Protein AF-A0A1F4AM86-F1 (afdb_monomer_lite)

Secondary structure (DSSP, 8-state):
---S-GGGSPPPHHHHT--HHHHHHHHH-SS-HHHHHHHHHHHHHHHHT--------GGGG--HHHHHHHHHHHHHHHHHHHHHHHTS--SSHHHHHHHHHSTTSHHHHHHHHHHH-SSHHHHHHHHHHHHHHHHT--HHHHGGGS--HHHHHHHHHHHHHHHHHHHHHSPP-HHHHHHHHHHHHHHT-

pLDDT: mean 83.73, std 16.72, range [35.56, 98.38]

Foldseek 3Di:
DDDPDPLPDAPPVLLLPDALVLLLQLLLDPDDSVVSSVVSVVVVVVVVPDPDDPVDDVVVVPPVVVVVVVVVVSLVSSLLSLLVVLLAADQDLSRNLCQDVNSSHLVVNLVNCVVDPPALLSSLQSLLVSLLSLLPRDLVSHPPNPYDSVSSLVSSLVSLVVSVVSNVPGDDDPVRVVVSVVSSVSSND

Radius of gyration: 17.95 Å; chains: 1; bounding box: 54×34×50 Å

Structure (mmCIF, N/CA/C/O backbone):
data_AF-A0A1F4AM86-F1
#
_entry.id   AF-A0A1F4AM86-F1
#
loop_
_atom_site.group_PDB
_atom_site.id
_atom_site.type_symbol
_atom_site.label_atom_id
_atom_site.label_alt_id
_atom_site.label_comp_id
_atom_site.label_asym_id
_atom_site.label_entity_id
_atom_site.label_seq_id
_atom_site.pdbx_PDB_ins_code
_atom_site.Cartn_x
_atom_site.Cartn_y
_atom_site.Cartn_z
_atom_site.occupancy
_atom_site.B_iso_or_equiv
_atom_site.auth_seq_id
_atom_site.auth_comp_id
_atom_site.auth_asym_id
_atom_site.auth_atom_id
_atom_site.pdbx_PDB_model_num
ATOM 1 N N . MET A 1 1 ? 34.341 -5.169 -0.122 1.00 36.12 1 MET A N 1
ATOM 2 C CA . MET A 1 1 ? 33.167 -6.002 -0.464 1.00 36.12 1 MET A CA 1
ATOM 3 C C . MET A 1 1 ? 32.252 -5.156 -1.337 1.00 36.12 1 MET A C 1
ATOM 5 O O . MET A 1 1 ? 31.503 -4.348 -0.807 1.00 36.12 1 MET A O 1
ATOM 9 N N . ASN A 1 2 ? 32.391 -5.256 -2.660 1.00 35.56 2 ASN A N 1
ATOM 10 C CA . ASN A 1 2 ? 31.502 -4.565 -3.596 1.00 35.56 2 ASN A CA 1
ATOM 11 C C . ASN A 1 2 ? 30.209 -5.379 -3.694 1.00 35.56 2 ASN A C 1
ATOM 13 O O . ASN A 1 2 ? 30.248 -6.545 -4.074 1.00 35.56 2 ASN A O 1
ATOM 17 N N . VAL A 1 3 ? 29.084 -4.794 -3.284 1.00 38.12 3 VAL A N 1
ATOM 18 C CA . VAL A 1 3 ? 27.774 -5.453 -3.344 1.00 38.12 3 VAL A CA 1
ATOM 19 C C . VAL A 1 3 ? 27.230 -5.281 -4.761 1.00 38.12 3 VAL A C 1
ATOM 21 O O . VAL A 1 3 ? 26.802 -4.194 -5.133 1.00 38.12 3 VAL A O 1
ATOM 24 N N . SER A 1 4 ? 27.262 -6.351 -5.557 1.00 48.53 4 SER A N 1
ATOM 25 C CA . SER A 1 4 ? 26.889 -6.335 -6.981 1.00 48.53 4 SER A CA 1
ATOM 26 C C . SER A 1 4 ? 25.383 -6.190 -7.255 1.00 48.53 4 SER A C 1
ATOM 28 O O . SER A 1 4 ? 24.992 -6.079 -8.411 1.00 48.53 4 SER A O 1
ATOM 30 N N . ASN A 1 5 ? 24.527 -6.173 -6.225 1.00 43.84 5 ASN A N 1
ATOM 31 C CA . ASN A 1 5 ? 23.100 -5.880 -6.374 1.00 43.84 5 ASN A CA 1
ATOM 32 C C . ASN A 1 5 ? 22.538 -5.142 -5.137 1.00 43.84 5 ASN A C 1
ATOM 34 O O . ASN A 1 5 ? 22.127 -5.787 -4.168 1.00 43.84 5 ASN A O 1
ATOM 38 N N . PRO A 1 6 ? 22.496 -3.798 -5.141 1.00 48.03 6 PRO A N 1
ATOM 39 C CA . PRO A 1 6 ? 21.937 -3.015 -4.039 1.00 48.03 6 PRO A CA 1
ATOM 40 C C . PRO A 1 6 ? 20.431 -3.246 -3.805 1.00 48.03 6 PRO A C 1
ATOM 42 O O . PRO A 1 6 ? 19.949 -2.926 -2.722 1.00 48.03 6 PRO A O 1
ATOM 45 N N . ALA A 1 7 ? 19.692 -3.840 -4.754 1.00 49.25 7 ALA A N 1
ATOM 46 C CA . ALA A 1 7 ? 18.278 -4.198 -4.577 1.00 49.25 7 ALA A CA 1
ATOM 47 C C . ALA A 1 7 ? 18.063 -5.474 -3.734 1.00 49.25 7 ALA A C 1
ATOM 49 O O . ALA A 1 7 ? 16.941 -5.744 -3.315 1.00 49.25 7 ALA A O 1
ATOM 50 N N . ALA A 1 8 ? 19.123 -6.247 -3.465 1.00 48.69 8 ALA A N 1
ATOM 51 C CA . ALA A 1 8 ? 19.073 -7.465 -2.650 1.00 48.69 8 ALA A CA 1
ATOM 52 C C . ALA A 1 8 ? 19.363 -7.221 -1.155 1.00 48.69 8 ALA A C 1
ATOM 54 O O . ALA A 1 8 ? 19.329 -8.157 -0.355 1.00 48.69 8 ALA A O 1
ATOM 55 N N . LEU A 1 9 ? 19.675 -5.981 -0.759 1.00 53.34 9 LEU A N 1
ATOM 56 C CA . LEU A 1 9 ? 19.935 -5.658 0.640 1.00 53.34 9 LEU A CA 1
ATOM 57 C C . LEU A 1 9 ? 18.612 -5.585 1.418 1.00 53.34 9 LEU A C 1
ATOM 59 O O . LEU A 1 9 ? 17.683 -4.899 0.983 1.00 53.34 9 LEU A O 1
ATOM 63 N N . PRO A 1 10 ? 18.502 -6.252 2.584 1.00 54.09 10 PRO A N 1
ATOM 64 C CA . PRO A 1 10 ? 17.329 -6.102 3.429 1.00 54.09 10 PRO A CA 1
ATOM 65 C C . PRO A 1 10 ? 17.181 -4.629 3.835 1.00 54.09 10 PRO A C 1
ATOM 67 O O . PRO A 1 10 ? 18.184 -3.956 4.088 1.00 54.09 10 PRO A O 1
ATOM 70 N N . PRO A 1 11 ? 15.943 -4.108 3.918 1.00 61.81 11 PRO A N 1
ATOM 71 C CA . PRO A 1 11 ? 15.748 -2.721 4.300 1.00 61.81 11 PRO A CA 1
ATOM 72 C C . PRO A 1 11 ? 16.287 -2.507 5.720 1.00 61.81 11 PRO A C 1
ATOM 74 O O . PRO A 1 11 ? 16.086 -3.393 6.563 1.00 61.81 11 PRO A O 1
ATOM 77 N N . PRO A 1 12 ? 16.921 -1.351 6.003 1.00 70.88 12 PRO A N 1
ATOM 78 C CA . PRO A 1 12 ? 17.351 -0.990 7.348 1.00 70.88 12 PRO A CA 1
ATOM 79 C C . PRO A 1 12 ? 16.229 -1.202 8.368 1.00 70.88 12 PRO A C 1
ATOM 81 O O . PRO A 1 12 ? 15.054 -0.943 8.078 1.00 70.88 12 PRO A O 1
ATOM 84 N N . GLN A 1 13 ? 16.573 -1.687 9.562 1.00 67.19 13 GLN A N 1
ATOM 85 C CA . GLN A 1 13 ? 15.599 -2.052 10.597 1.00 67.19 13 GLN A CA 1
ATOM 86 C C . GLN A 1 13 ? 14.717 -0.860 11.006 1.00 67.19 13 GLN A C 1
ATOM 88 O O . GLN A 1 13 ? 13.544 -1.020 11.351 1.00 67.19 13 GLN A O 1
ATOM 93 N N . GLU A 1 14 ? 15.243 0.356 10.890 1.00 69.31 14 GLU A N 1
ATOM 94 C CA . GLU A 1 14 ? 14.527 1.605 11.126 1.00 69.31 14 GLU A CA 1
ATOM 95 C C . GLU A 1 14 ? 13.323 1.771 10.191 1.00 69.31 14 GLU A C 1
ATOM 97 O O . GLU A 1 14 ? 12.297 2.295 10.617 1.00 69.31 14 GLU A O 1
ATOM 102 N N . LEU A 1 15 ? 13.412 1.284 8.949 1.00 75.94 15 LEU A N 1
ATOM 103 C CA . LEU A 1 15 ? 12.312 1.353 7.984 1.00 75.94 15 LEU A CA 1
ATOM 104 C C . LEU A 1 15 ? 11.209 0.342 8.293 1.00 75.94 15 LEU A C 1
ATOM 106 O O . LEU A 1 15 ? 10.040 0.625 8.069 1.00 75.94 15 LEU A O 1
ATOM 110 N N . ARG A 1 16 ? 11.565 -0.824 8.841 1.00 77.62 16 ARG A N 1
ATOM 111 C CA . ARG A 1 16 ? 10.581 -1.840 9.253 1.00 77.62 16 ARG A CA 1
ATOM 112 C C . ARG A 1 16 ? 9.782 -1.422 10.489 1.00 77.62 16 ARG A C 1
ATOM 114 O O . ARG A 1 16 ? 8.726 -1.977 10.750 1.00 77.62 16 ARG A O 1
ATOM 121 N N . SER A 1 17 ? 10.288 -0.455 11.253 1.00 82.25 17 SER A N 1
ATOM 122 C CA . SER A 1 17 ? 9.677 0.030 12.497 1.00 82.25 17 SER A CA 1
ATOM 123 C C . SER A 1 17 ? 8.909 1.345 12.324 1.00 82.25 17 SER A C 1
ATOM 125 O O . SER A 1 17 ? 8.744 2.087 13.293 1.00 82.25 17 SER A O 1
ATOM 127 N N . LEU 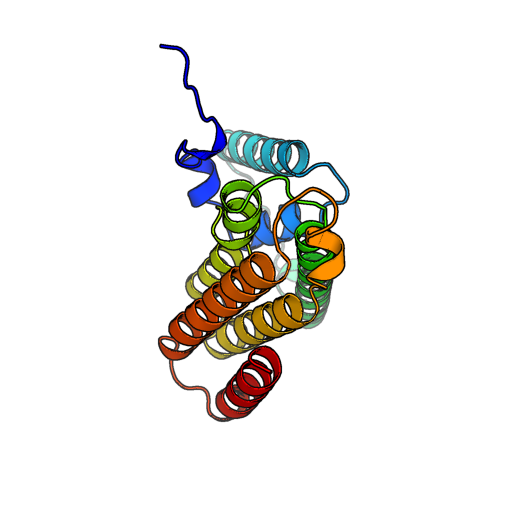A 1 18 ? 8.486 1.693 11.103 1.00 85.88 18 LEU A N 1
ATOM 128 C CA . LEU A 1 18 ? 7.629 2.858 10.859 1.00 85.88 18 LEU A CA 1
ATOM 129 C C . LEU A 1 18 ? 6.229 2.636 11.451 1.00 85.88 18 LEU A C 1
ATOM 131 O O . LEU A 1 18 ? 5.621 1.581 11.252 1.00 85.88 18 LEU A O 1
ATOM 135 N N . THR A 1 19 ? 5.721 3.633 12.180 1.00 90.06 19 THR A N 1
ATOM 136 C CA . THR A 1 19 ? 4.330 3.639 12.650 1.00 90.06 19 THR A CA 1
ATOM 137 C C . THR A 1 19 ? 3.378 3.871 11.482 1.00 90.06 19 THR A C 1
ATOM 139 O O . THR A 1 19 ? 3.780 4.363 10.421 1.00 90.06 19 THR A O 1
ATOM 142 N N . LEU A 1 20 ? 2.094 3.568 11.668 1.00 88.25 20 LEU A N 1
ATOM 143 C CA . LEU A 1 20 ? 1.075 3.845 10.658 1.00 88.25 20 LEU A CA 1
ATOM 144 C C . LEU A 1 20 ? 1.044 5.336 10.294 1.00 88.25 20 LEU A C 1
ATOM 146 O O . LEU A 1 20 ? 0.944 5.702 9.122 1.00 88.25 20 LEU A O 1
ATOM 150 N N . GLU A 1 21 ? 1.171 6.214 11.289 1.00 87.62 21 GLU A N 1
ATOM 151 C CA . GLU A 1 21 ? 1.172 7.655 11.053 1.00 87.62 21 GLU A CA 1
ATOM 152 C C . GLU A 1 21 ? 2.367 8.111 10.202 1.00 87.62 21 GLU A C 1
ATOM 154 O O . GLU A 1 21 ? 2.212 8.939 9.296 1.00 87.62 21 GLU A O 1
ATOM 159 N N . GLU A 1 22 ? 3.546 7.558 10.474 1.00 89.69 22 GLU A N 1
ATOM 160 C CA . GLU A 1 22 ? 4.766 7.837 9.725 1.00 89.69 22 GLU A CA 1
ATOM 161 C C . GLU A 1 22 ? 4.689 7.281 8.300 1.00 89.69 22 GLU A C 1
ATOM 163 O O . GLU A 1 22 ? 5.050 7.988 7.360 1.00 89.69 22 GLU A O 1
ATOM 168 N N . LEU A 1 23 ? 4.145 6.074 8.109 1.00 89.94 23 LEU A N 1
ATOM 169 C CA . LEU A 1 23 ? 3.882 5.507 6.782 1.00 89.94 23 LEU A CA 1
ATOM 170 C C . LEU A 1 23 ? 2.952 6.411 5.970 1.00 89.94 23 LEU A C 1
ATOM 172 O O . LEU A 1 23 ? 3.282 6.782 4.842 1.00 89.94 23 LEU A O 1
ATOM 176 N N . LEU A 1 24 ? 1.829 6.836 6.557 1.00 89.94 24 LEU A N 1
ATOM 177 C CA . LEU A 1 24 ? 0.896 7.760 5.914 1.00 89.94 24 LEU A CA 1
ATOM 178 C C . LEU A 1 24 ? 1.569 9.094 5.580 1.00 89.94 24 LEU A C 1
ATOM 180 O O . LEU A 1 24 ? 1.324 9.645 4.509 1.00 89.94 24 LEU A O 1
ATOM 184 N N . GLN A 1 25 ? 2.422 9.625 6.461 1.00 88.31 25 GLN A N 1
ATOM 185 C CA . GLN A 1 25 ? 3.165 10.862 6.204 1.00 88.31 25 GLN A CA 1
ATOM 186 C C . GLN A 1 25 ? 4.157 10.707 5.044 1.00 88.31 25 GLN A C 1
ATOM 188 O O . GLN A 1 25 ? 4.215 11.572 4.172 1.00 88.31 25 GLN A O 1
ATOM 193 N N . VAL A 1 26 ? 4.925 9.618 5.017 1.00 90.00 26 VAL A N 1
ATOM 194 C CA . VAL A 1 26 ? 5.888 9.356 3.944 1.00 90.00 26 VAL A CA 1
ATOM 195 C C . VAL A 1 26 ? 5.168 9.173 2.608 1.00 90.00 26 VAL A C 1
ATOM 197 O O . VAL A 1 26 ? 5.581 9.760 1.612 1.00 90.00 26 VAL A O 1
ATOM 200 N N . LEU A 1 27 ? 4.082 8.395 2.585 1.00 88.12 27 LEU A N 1
ATOM 201 C CA . LEU A 1 27 ? 3.313 8.114 1.372 1.00 88.12 27 LEU A CA 1
ATOM 202 C C . LEU A 1 27 ? 2.582 9.343 0.836 1.00 88.12 27 LEU A C 1
ATOM 204 O O . LEU A 1 27 ? 2.545 9.541 -0.370 1.00 88.12 27 LEU A O 1
ATOM 208 N N . SER A 1 28 ? 2.032 10.184 1.710 1.00 87.56 28 SER A N 1
ATOM 209 C CA . SER A 1 28 ? 1.347 11.417 1.296 1.00 87.56 28 SER A CA 1
ATOM 210 C C . SER A 1 28 ? 2.299 12.563 0.928 1.00 87.56 28 SER A C 1
ATOM 212 O O . SER A 1 28 ? 1.849 13.589 0.414 1.00 87.56 28 SER A O 1
ATOM 214 N N . SER A 1 29 ? 3.606 12.406 1.163 1.00 85.31 29 SER A N 1
ATOM 215 C CA . SER A 1 29 ? 4.609 13.417 0.836 1.00 85.31 29 SER A CA 1
ATOM 216 C C . SER A 1 29 ? 4.761 13.601 -0.673 1.00 85.31 29 SER A C 1
ATOM 218 O O . SER A 1 29 ? 4.808 12.645 -1.444 1.00 85.31 29 SER A O 1
ATOM 220 N N . THR A 1 30 ? 4.916 14.852 -1.097 1.00 80.50 30 THR A N 1
ATOM 221 C CA . THR A 1 30 ? 5.278 15.204 -2.478 1.00 80.50 30 THR A CA 1
ATOM 222 C C . THR A 1 30 ? 6.785 15.129 -2.731 1.00 80.50 30 THR A C 1
ATOM 224 O O . THR A 1 30 ? 7.228 15.278 -3.869 1.00 80.50 30 THR A O 1
ATOM 227 N N . ARG A 1 31 ? 7.592 14.911 -1.685 1.00 81.69 31 ARG A N 1
ATOM 228 C CA . ARG A 1 31 ? 9.054 14.818 -1.781 1.00 81.69 31 ARG A CA 1
ATOM 229 C C . ARG A 1 31 ? 9.483 13.444 -2.312 1.00 81.69 31 ARG A C 1
ATOM 231 O O . ARG A 1 31 ? 8.756 12.464 -2.138 1.00 81.69 31 ARG A O 1
ATOM 238 N N . PRO A 1 32 ? 10.691 13.325 -2.896 1.00 84.44 32 PRO A N 1
ATOM 239 C CA . PRO A 1 32 ? 11.293 12.028 -3.181 1.00 84.44 32 PRO A CA 1
ATOM 240 C C . PRO A 1 32 ? 11.270 11.116 -1.950 1.00 84.44 32 PRO A C 1
ATOM 242 O O . PRO A 1 32 ? 11.592 11.547 -0.841 1.00 84.44 32 PRO A O 1
ATOM 245 N N . LEU A 1 33 ? 10.922 9.841 -2.150 1.00 84.19 33 LEU A N 1
ATOM 246 C CA . LEU A 1 33 ? 10.708 8.887 -1.059 1.00 84.19 33 LEU A CA 1
ATOM 247 C C . LEU A 1 33 ? 11.877 8.823 -0.055 1.00 84.19 33 LEU A C 1
ATOM 249 O O . LEU A 1 33 ? 11.606 8.903 1.143 1.00 84.19 33 LEU A O 1
ATOM 253 N N . PRO A 1 34 ? 13.158 8.767 -0.482 1.00 85.00 34 PRO A N 1
ATOM 254 C CA . PRO A 1 34 ? 14.276 8.748 0.461 1.00 85.00 34 PRO A CA 1
ATOM 255 C C . PR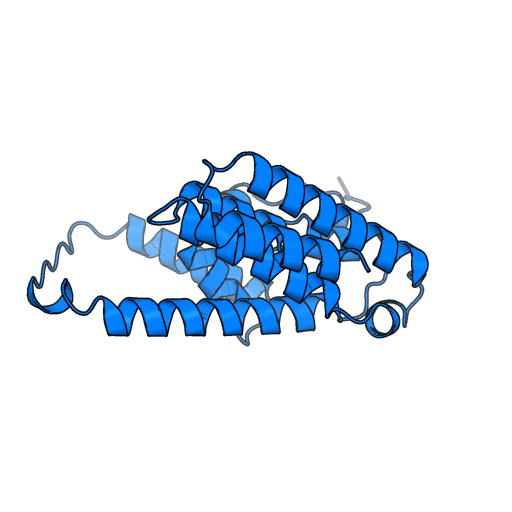O A 1 34 ? 14.335 9.995 1.352 1.00 85.00 34 PRO A C 1
ATOM 257 O O . PRO A 1 34 ? 14.666 9.891 2.529 1.00 85.00 34 PRO A O 1
ATOM 260 N N . GLN A 1 35 ? 13.968 11.165 0.819 1.00 85.56 35 GLN A N 1
ATOM 261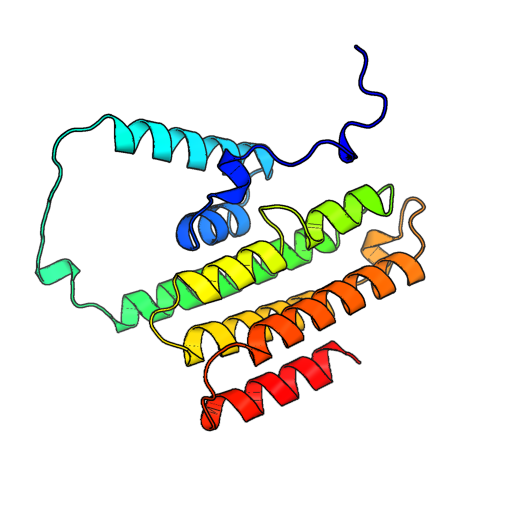 C CA . GLN A 1 35 ? 13.955 12.419 1.575 1.00 85.56 35 GLN A CA 1
ATOM 262 C C . GLN A 1 35 ? 12.808 12.445 2.589 1.00 85.56 35 GLN A C 1
ATOM 264 O O . GLN A 1 35 ? 13.021 12.809 3.743 1.00 85.56 35 GLN A O 1
ATOM 269 N N . ALA A 1 36 ? 11.608 12.019 2.179 1.00 87.25 36 ALA A N 1
ATOM 270 C CA . ALA A 1 36 ? 10.453 11.930 3.071 1.00 87.25 36 ALA A CA 1
ATOM 271 C C . ALA A 1 36 ? 10.714 10.962 4.240 1.00 87.25 36 ALA A C 1
ATOM 273 O O . ALA A 1 36 ? 10.410 11.272 5.391 1.00 87.25 36 ALA A O 1
ATOM 274 N N . VAL A 1 37 ? 11.339 9.816 3.954 1.00 86.50 37 VAL A N 1
ATOM 275 C CA . VAL A 1 37 ? 11.762 8.840 4.967 1.00 86.50 37 VAL A CA 1
ATOM 276 C C . VAL A 1 37 ? 12.821 9.430 5.902 1.00 86.50 37 VAL A C 1
ATOM 278 O O . VAL A 1 37 ? 12.675 9.342 7.120 1.00 86.50 37 VAL A O 1
ATOM 281 N N . ALA A 1 38 ? 13.871 10.051 5.357 1.00 86.31 38 ALA A N 1
ATOM 282 C CA . ALA A 1 38 ? 14.948 10.638 6.154 1.00 86.31 38 ALA A CA 1
ATOM 283 C C . ALA A 1 38 ? 14.428 11.715 7.117 1.00 86.31 38 ALA A C 1
ATOM 285 O O . ALA A 1 38 ? 14.826 11.748 8.280 1.00 86.31 38 ALA A O 1
ATOM 286 N N . GLU A 1 39 ? 13.499 12.555 6.661 1.00 86.69 39 GLU A N 1
ATOM 287 C CA . GLU A 1 39 ? 12.864 13.574 7.494 1.00 86.69 39 GLU A CA 1
ATOM 288 C C . GLU A 1 39 ? 12.073 12.964 8.654 1.00 86.69 39 GLU A C 1
ATOM 290 O O . GLU A 1 39 ? 12.194 13.418 9.793 1.00 86.69 39 GLU A O 1
ATOM 295 N N . VAL A 1 40 ? 11.280 11.925 8.387 1.00 87.25 40 VAL A N 1
ATOM 296 C CA . VAL A 1 40 ? 10.519 11.226 9.428 1.00 87.25 40 VAL A CA 1
ATOM 297 C C . VAL A 1 40 ? 11.456 10.601 10.463 1.00 87.25 40 VAL A C 1
ATOM 299 O O . VAL A 1 40 ? 11.277 10.811 11.665 1.00 87.25 40 VAL A O 1
ATOM 302 N N . LEU A 1 41 ? 12.515 9.919 10.019 1.00 87.38 41 LEU A N 1
ATOM 303 C CA . LEU A 1 41 ? 13.508 9.327 10.918 1.00 87.38 41 LEU A CA 1
ATOM 304 C C . LEU A 1 41 ? 14.273 10.389 11.725 1.00 87.38 41 LEU A C 1
ATOM 306 O O . LEU A 1 41 ? 14.536 10.185 12.912 1.00 87.38 41 LEU A O 1
ATOM 310 N N . ALA A 1 42 ? 14.601 11.535 11.120 1.00 85.88 42 ALA A N 1
ATOM 311 C CA . ALA A 1 42 ? 15.242 12.652 11.810 1.00 85.88 42 ALA A CA 1
ATOM 312 C C . ALA A 1 42 ? 14.331 13.239 12.901 1.00 85.88 42 ALA A C 1
ATOM 314 O O . ALA A 1 42 ? 14.766 13.411 14.041 1.00 85.88 42 ALA A O 1
ATOM 315 N N . ARG A 1 43 ? 13.044 13.460 12.597 1.00 85.12 43 ARG A N 1
ATOM 316 C CA . ARG A 1 43 ? 12.046 13.926 13.577 1.00 85.12 43 ARG A CA 1
ATOM 317 C C . ARG A 1 43 ? 11.875 12.938 14.729 1.00 85.12 43 ARG A C 1
ATOM 319 O O . ARG A 1 43 ? 11.787 13.357 15.882 1.00 85.12 43 ARG A O 1
ATOM 326 N N . ARG A 1 44 ? 11.873 11.632 14.442 1.00 83.31 44 ARG A N 1
ATOM 327 C CA . ARG A 1 44 ? 11.804 10.576 15.462 1.00 83.31 44 ARG A CA 1
ATOM 328 C C . ARG A 1 44 ? 13.007 10.619 16.410 1.00 83.31 44 ARG A C 1
ATOM 330 O O . ARG A 1 44 ? 12.829 10.506 17.621 1.00 83.31 44 ARG A O 1
ATOM 337 N N . LYS A 1 45 ? 14.220 10.807 15.876 1.00 81.38 45 LYS A N 1
ATOM 338 C CA . LYS A 1 45 ? 15.441 10.969 16.686 1.00 81.38 45 LYS A CA 1
ATOM 339 C C . LYS A 1 45 ? 15.375 12.224 17.563 1.00 81.38 45 LYS A C 1
ATOM 341 O O . LYS A 1 45 ? 15.699 12.134 18.741 1.00 81.38 45 LYS A O 1
ATOM 346 N N . GLY A 1 46 ? 14.881 13.344 17.027 1.00 75.44 46 GLY A N 1
ATOM 347 C CA . GLY A 1 46 ? 14.689 14.586 17.788 1.00 75.44 46 GLY A CA 1
ATOM 348 C C . GLY A 1 46 ? 13.683 14.451 18.938 1.00 75.44 46 GLY A C 1
ATOM 349 O O . GLY A 1 46 ? 13.962 14.891 20.047 1.00 75.44 46 GLY A O 1
ATOM 350 N N . LYS A 1 47 ? 12.552 13.764 18.717 1.00 69.00 47 LYS A N 1
ATOM 351 C CA . LYS A 1 47 ? 11.540 13.516 19.764 1.00 69.00 47 LYS A CA 1
ATOM 352 C C . LYS A 1 47 ? 12.030 12.603 20.892 1.00 69.00 47 LYS A C 1
ATOM 354 O O . LYS A 1 47 ? 11.606 12.776 22.025 1.00 69.00 47 LYS A O 1
ATOM 359 N N . LYS A 1 48 ? 12.924 11.647 20.609 1.00 60.44 48 LYS A N 1
ATOM 360 C CA . LYS A 1 48 ? 13.515 10.774 21.644 1.00 60.44 48 LYS A CA 1
ATOM 361 C C . LYS A 1 48 ? 14.497 11.501 22.577 1.00 60.44 48 LYS A C 1
ATOM 363 O O . LYS A 1 48 ? 14.816 10.952 23.624 1.00 60.44 48 LYS A O 1
ATOM 368 N N . GLY A 1 49 ? 14.982 12.689 22.203 1.00 50.66 49 GLY A N 1
ATOM 369 C CA . GLY A 1 49 ? 15.952 13.468 22.982 1.00 50.66 49 GLY A CA 1
ATOM 370 C C . GLY A 1 49 ? 15.360 14.593 23.839 1.00 50.66 49 GLY A C 1
ATOM 371 O O . GLY A 1 49 ? 16.111 15.218 24.580 1.00 50.66 49 GLY A O 1
ATOM 372 N N . ALA A 1 50 ? 14.054 14.868 23.751 1.00 46.03 50 ALA A N 1
ATOM 373 C CA . ALA A 1 50 ? 13.405 15.941 24.505 1.00 46.03 50 ALA A CA 1
ATOM 374 C C . ALA A 1 50 ? 12.706 15.381 25.762 1.00 46.03 50 ALA A C 1
ATOM 376 O O . ALA A 1 50 ? 11.738 14.627 25.626 1.00 46.03 50 ALA A O 1
ATOM 377 N N . PRO A 1 51 ? 13.168 15.707 26.985 1.00 43.09 51 PRO A N 1
ATOM 378 C CA . PRO A 1 51 ? 12.456 15.355 28.202 1.00 43.09 51 PRO A CA 1
ATOM 379 C C . PRO A 1 51 ? 11.272 16.309 28.391 1.00 43.09 51 PRO A C 1
ATOM 381 O O . PRO A 1 51 ? 11.464 17.504 28.577 1.00 43.09 51 PRO A O 1
ATOM 384 N N . GLY A 1 52 ? 10.059 15.756 28.377 1.00 49.06 52 GLY A N 1
ATOM 385 C CA . GLY A 1 52 ? 8.858 16.430 28.866 1.00 49.06 52 GLY A CA 1
ATOM 386 C C . GLY A 1 52 ? 8.280 17.481 27.925 1.00 49.06 52 GLY A C 1
ATOM 387 O O . GLY A 1 52 ? 8.603 18.654 28.026 1.00 49.06 52 GLY A O 1
ATOM 388 N N . ASP A 1 53 ? 7.323 17.067 27.100 1.00 41.34 53 ASP A N 1
ATOM 389 C CA . ASP A 1 53 ? 6.248 17.977 26.711 1.00 41.34 53 ASP A CA 1
ATOM 390 C C . ASP A 1 53 ? 4.930 17.203 26.690 1.00 41.34 53 ASP A C 1
ATOM 392 O O . ASP A 1 53 ? 4.381 16.805 25.661 1.00 41.34 53 ASP A O 1
ATOM 396 N N . ALA A 1 54 ? 4.477 16.869 27.898 1.00 48.12 54 ALA A N 1
ATOM 397 C CA . ALA A 1 54 ? 3.109 16.450 28.137 1.00 48.12 54 ALA A CA 1
ATOM 398 C C . ALA A 1 54 ? 2.230 17.708 28.172 1.00 48.12 54 ALA A C 1
ATOM 400 O O . ALA A 1 54 ? 1.674 18.054 29.211 1.00 48.12 54 ALA A O 1
ATOM 401 N N . GLU A 1 55 ? 2.106 18.399 27.039 1.00 47.50 55 GLU A N 1
ATOM 402 C CA . GLU A 1 55 ? 1.127 19.473 26.884 1.00 47.50 55 GLU A CA 1
ATOM 403 C C . GLU A 1 55 ? -0.249 18.834 26.623 1.00 47.50 55 GLU A C 1
ATOM 405 O O . GLU A 1 55 ? -0.724 18.651 25.499 1.00 47.50 55 GLU A O 1
ATOM 410 N N . LEU A 1 56 ? -0.849 18.373 27.723 1.00 48.75 56 LEU A N 1
ATOM 411 C CA . LEU A 1 56 ? -2.212 17.867 27.817 1.00 48.75 56 LEU A CA 1
ATOM 412 C C . LEU A 1 56 ? -3.186 19.048 27.748 1.00 48.75 56 LEU A C 1
ATOM 414 O O . LEU A 1 56 ? -3.600 19.566 28.779 1.00 48.75 56 LEU A O 1
ATOM 418 N N . ASP A 1 57 ? -3.581 19.441 26.540 1.00 50.31 57 ASP A N 1
ATOM 419 C CA . ASP A 1 57 ? -4.787 20.247 26.328 1.00 50.31 57 ASP A CA 1
ATOM 420 C C . ASP A 1 57 ? -6.009 19.308 26.182 1.00 50.31 57 ASP A C 1
ATOM 422 O O . ASP A 1 57 ? -6.131 18.603 25.170 1.00 50.31 57 ASP A O 1
ATOM 426 N N . PRO A 1 58 ? -6.924 19.248 27.172 1.00 52.53 58 PRO A N 1
ATOM 427 C CA . PRO A 1 58 ? -8.102 18.384 27.134 1.00 52.53 58 PRO A CA 1
ATOM 428 C C . PRO A 1 58 ? -9.115 18.781 26.055 1.00 52.53 58 PRO A C 1
ATOM 430 O O . PRO A 1 58 ? -9.875 17.925 25.610 1.00 52.53 58 PRO A O 1
ATOM 433 N N . LEU A 1 59 ? -9.122 20.038 25.598 1.00 49.41 59 LEU A N 1
ATOM 434 C CA . LEU A 1 59 ? -10.045 20.510 24.560 1.00 49.41 59 LEU A CA 1
ATOM 435 C C . LEU A 1 59 ? -9.586 20.139 23.143 1.00 49.41 59 LEU A C 1
ATOM 437 O O . LEU A 1 59 ? -10.420 20.024 22.249 1.00 49.41 59 LEU A O 1
ATOM 441 N N . LYS A 1 60 ? -8.299 19.821 22.938 1.00 49.75 60 LYS A N 1
ATOM 442 C CA . LYS A 1 60 ? -7.812 19.176 21.699 1.00 49.75 60 LYS A CA 1
ATOM 443 C C . LYS A 1 60 ? -8.139 17.681 21.621 1.00 49.75 60 LYS A C 1
ATOM 445 O O . LYS A 1 60 ? -7.997 17.088 20.553 1.00 49.75 60 LYS A O 1
ATOM 450 N N . ARG A 1 61 ? -8.558 17.050 22.728 1.00 47.88 61 ARG A N 1
ATOM 451 C CA . ARG A 1 61 ? -8.863 15.607 22.776 1.00 47.88 61 ARG A CA 1
ATOM 452 C C . ARG A 1 61 ? -10.201 15.232 22.143 1.00 47.88 61 ARG A C 1
ATOM 454 O O . ARG A 1 61 ? -10.431 14.044 21.936 1.00 47.88 61 ARG A O 1
ATOM 461 N N . PHE A 1 62 ? -11.076 16.190 21.843 1.00 47.66 62 PHE A N 1
ATOM 462 C CA . PHE A 1 62 ? -12.456 15.877 21.476 1.00 47.66 62 PHE A CA 1
ATOM 463 C C . PHE A 1 62 ? -12.922 16.605 20.217 1.00 47.66 62 PHE A C 1
ATOM 465 O O . PHE A 1 62 ? -13.872 17.379 20.231 1.00 47.66 62 PHE A O 1
ATOM 472 N N . ASP A 1 63 ? -12.256 16.307 19.105 1.00 50.09 63 ASP A N 1
ATOM 473 C CA . ASP A 1 63 ? -12.788 16.573 17.770 1.00 50.09 63 ASP A CA 1
ATOM 474 C C . ASP A 1 63 ? -12.632 15.311 16.909 1.00 50.09 63 ASP A C 1
ATOM 476 O O . ASP A 1 63 ? -11.802 15.194 16.007 1.00 50.09 63 ASP A O 1
ATOM 480 N N . SER A 1 64 ? -13.380 14.275 17.292 1.00 51.75 64 SER A N 1
ATOM 481 C CA . SER A 1 64 ? -13.316 12.944 16.682 1.00 51.75 64 SER A CA 1
ATOM 482 C C . SER A 1 64 ? -13.744 12.960 15.213 1.00 51.75 64 SER A C 1
ATOM 484 O O . SER A 1 64 ? -13.187 12.216 14.408 1.00 51.75 64 SER A O 1
ATOM 486 N N . GLN A 1 65 ? -14.678 13.839 14.834 1.00 52.53 65 GLN A N 1
ATOM 487 C CA . GLN A 1 65 ? -15.119 13.989 13.447 1.00 52.53 65 GLN A CA 1
ATOM 488 C C . GLN A 1 65 ? -14.060 14.672 12.577 1.00 52.53 65 GLN A C 1
ATOM 490 O O . GLN A 1 65 ? -13.772 14.175 11.484 1.00 52.53 65 GLN A O 1
ATOM 495 N N . SER A 1 66 ? -13.418 15.749 13.051 1.00 56.81 66 SER A N 1
ATOM 496 C CA . SER A 1 66 ? -12.309 16.352 12.301 1.00 56.81 66 SER A CA 1
ATOM 497 C C . SER A 1 66 ? -11.093 15.424 12.246 1.00 56.81 66 SER A C 1
ATOM 499 O O . SER A 1 66 ? -10.405 15.369 11.221 1.00 56.81 66 SER A O 1
ATOM 501 N N . PHE A 1 67 ? -10.879 14.611 13.286 1.00 68.00 67 PHE A N 1
ATOM 502 C CA . PHE A 1 67 ? -9.853 13.574 13.302 1.00 68.00 67 PHE A CA 1
ATOM 503 C C . PHE A 1 67 ? -10.125 12.472 12.270 1.00 68.00 67 PHE A C 1
ATOM 505 O O . PHE A 1 67 ? -9.227 12.145 11.491 1.00 68.00 67 PHE A O 1
ATOM 512 N N . LEU A 1 68 ? -11.355 11.951 12.197 1.00 69.25 68 LEU A N 1
ATOM 513 C CA . LEU A 1 68 ? -11.754 10.947 11.206 1.00 69.25 68 LEU A CA 1
ATOM 514 C C . LEU A 1 68 ? -11.642 11.489 9.778 1.00 69.25 68 LEU A C 1
ATOM 516 O O . LEU A 1 68 ? -10.967 10.877 8.955 1.00 69.25 68 LEU A O 1
ATOM 520 N N . LEU A 1 69 ? -12.206 12.666 9.484 1.00 75.25 69 LEU A N 1
ATOM 521 C CA . LEU A 1 69 ? -12.121 13.271 8.148 1.00 75.25 69 LEU A CA 1
ATOM 522 C C . LEU A 1 69 ? -10.672 13.531 7.725 1.00 75.25 69 LEU A C 1
ATOM 524 O O . LEU A 1 69 ? -10.279 13.235 6.593 1.00 75.25 69 LEU A O 1
ATOM 528 N N . ARG A 1 70 ? -9.844 14.050 8.638 1.00 76.88 70 ARG A N 1
ATOM 529 C CA . ARG A 1 70 ? -8.419 14.275 8.377 1.00 76.88 70 ARG A CA 1
ATOM 530 C C . ARG A 1 70 ? -7.683 12.960 8.137 1.00 76.88 70 ARG A C 1
ATOM 532 O O . ARG A 1 70 ? -6.823 12.909 7.257 1.00 76.88 70 ARG A O 1
ATOM 539 N N . ARG A 1 71 ? -8.008 11.908 8.890 1.00 77.88 71 ARG A N 1
ATOM 540 C CA . ARG A 1 71 ? -7.413 10.575 8.748 1.00 77.88 71 ARG A CA 1
ATOM 541 C C . ARG A 1 71 ? -7.803 9.929 7.420 1.00 77.88 71 ARG A C 1
ATOM 543 O O . ARG A 1 71 ? -6.908 9.493 6.700 1.00 77.88 71 ARG A O 1
ATOM 550 N N . THR A 1 72 ? -9.075 9.988 7.032 1.00 82.94 72 THR A N 1
ATOM 551 C CA . THR A 1 72 ? -9.551 9.510 5.726 1.00 82.94 72 THR A CA 1
ATOM 552 C C . THR A 1 72 ? -8.897 10.280 4.585 1.00 82.94 72 THR A C 1
ATOM 554 O O . THR A 1 72 ? -8.350 9.669 3.675 1.00 82.94 72 THR A O 1
ATOM 557 N N . LYS A 1 73 ? -8.823 11.617 4.661 1.00 85.81 73 LYS A N 1
ATOM 558 C CA . LYS A 1 73 ? -8.136 12.432 3.642 1.00 85.81 73 LYS A CA 1
ATOM 559 C C . LYS A 1 73 ? -6.659 12.049 3.492 1.00 85.81 73 LYS A C 1
ATOM 561 O O . LYS A 1 73 ? -6.151 11.972 2.370 1.00 85.81 73 LYS A O 1
ATOM 566 N N . ARG A 1 74 ? -5.958 11.809 4.610 1.00 86.44 74 ARG A N 1
ATOM 567 C CA . ARG A 1 74 ? -4.557 11.348 4.609 1.00 86.44 74 ARG A CA 1
ATOM 568 C C . ARG A 1 74 ? -4.420 9.970 3.971 1.00 86.44 74 ARG A C 1
ATOM 570 O O . ARG A 1 74 ? -3.518 9.803 3.157 1.00 86.44 74 ARG A O 1
ATOM 577 N N . LEU A 1 75 ? -5.308 9.031 4.299 1.00 89.00 75 LEU A N 1
ATOM 578 C CA . LEU A 1 75 ? -5.347 7.714 3.666 1.00 89.00 75 LEU A CA 1
ATOM 579 C C . LEU A 1 75 ? -5.567 7.839 2.157 1.00 89.00 75 LEU A C 1
ATOM 581 O O . LEU A 1 75 ? -4.733 7.363 1.398 1.00 89.00 75 LEU A O 1
ATOM 585 N N . SER A 1 76 ? -6.607 8.547 1.708 1.00 91.38 76 SER A N 1
ATOM 586 C CA . SER A 1 76 ? -6.883 8.727 0.276 1.00 91.38 76 SER A CA 1
ATOM 587 C C . SER A 1 76 ? -5.691 9.342 -0.464 1.00 91.38 76 SER A C 1
ATOM 589 O O . SER A 1 76 ? -5.328 8.887 -1.545 1.00 91.38 76 SER A O 1
ATOM 591 N N . THR A 1 77 ? -5.024 10.331 0.144 1.00 92.44 77 THR A N 1
ATOM 592 C CA . THR A 1 77 ? -3.812 10.941 -0.431 1.00 92.44 77 THR A CA 1
ATOM 593 C C . THR A 1 77 ? -2.665 9.932 -0.502 1.00 92.44 77 THR A C 1
ATOM 595 O O . THR A 1 77 ? -1.979 9.849 -1.516 1.00 92.44 77 THR A O 1
ATOM 598 N N . ALA A 1 78 ? -2.449 9.152 0.559 1.00 93.12 78 ALA A N 1
ATOM 599 C CA . ALA A 1 78 ? -1.415 8.125 0.603 1.00 93.12 78 ALA A CA 1
ATOM 600 C C . ALA A 1 78 ? -1.657 7.017 -0.435 1.00 93.12 78 ALA A C 1
ATOM 602 O O . ALA A 1 78 ? -0.703 6.604 -1.088 1.00 93.12 78 ALA A O 1
ATOM 603 N N . LEU A 1 79 ? -2.905 6.575 -0.625 1.00 95.69 79 LEU A N 1
ATOM 604 C CA . LEU A 1 79 ? -3.275 5.572 -1.629 1.00 95.69 79 LEU A CA 1
ATOM 605 C C . LEU A 1 79 ? -3.047 6.079 -3.052 1.00 95.69 79 LEU A C 1
ATOM 607 O O . LEU A 1 79 ? -2.478 5.362 -3.872 1.00 95.69 79 LEU A O 1
ATOM 611 N N . GLU A 1 80 ? -3.421 7.326 -3.332 1.00 95.19 80 GLU A N 1
ATOM 612 C CA . GLU A 1 80 ? -3.209 7.913 -4.653 1.00 95.19 80 GLU A CA 1
ATOM 613 C C . GLU A 1 80 ? -1.715 8.052 -4.972 1.00 95.19 80 GLU A C 1
ATOM 615 O O . GLU A 1 80 ? -1.249 7.612 -6.022 1.00 95.19 80 GLU A O 1
ATOM 620 N N . ARG A 1 81 ? -0.920 8.560 -4.026 1.00 93.69 81 ARG A N 1
ATOM 621 C CA . ARG A 1 81 ? 0.540 8.648 -4.183 1.00 93.69 81 ARG A CA 1
ATOM 622 C C . ARG A 1 81 ? 1.211 7.282 -4.271 1.00 93.69 81 ARG A C 1
ATOM 624 O O . ARG A 1 81 ? 2.197 7.119 -4.993 1.00 93.69 81 ARG A O 1
ATOM 631 N N . LEU A 1 82 ? 0.694 6.295 -3.541 1.00 94.69 82 LEU A N 1
ATOM 632 C CA . LEU A 1 82 ? 1.154 4.916 -3.632 1.00 94.69 82 LEU A CA 1
ATOM 633 C C . LEU A 1 82 ? 0.926 4.371 -5.044 1.00 94.69 82 LEU A C 1
ATOM 635 O O . LEU A 1 82 ? 1.865 3.838 -5.634 1.00 94.69 82 LEU A O 1
ATOM 639 N N . ARG A 1 83 ? -0.276 4.566 -5.594 1.00 96.12 83 ARG A N 1
ATOM 640 C CA . ARG A 1 83 ? -0.630 4.186 -6.965 1.00 96.12 83 ARG A CA 1
ATOM 641 C C . ARG A 1 83 ? 0.284 4.858 -7.984 1.00 96.12 83 ARG A C 1
ATOM 643 O O . ARG A 1 83 ? 0.941 4.156 -8.744 1.00 96.12 83 ARG A O 1
ATOM 650 N N . GLU A 1 84 ? 0.415 6.185 -7.945 1.00 94.31 84 GLU A N 1
ATOM 651 C CA . GLU A 1 84 ? 1.311 6.941 -8.836 1.00 94.31 84 GLU A CA 1
ATOM 652 C C . GLU A 1 84 ? 2.747 6.398 -8.802 1.00 94.31 84 GLU A C 1
ATOM 654 O O . GLU A 1 84 ? 3.410 6.279 -9.831 1.00 94.31 84 GLU A O 1
ATOM 659 N N . ARG A 1 85 ? 3.252 6.052 -7.612 1.00 93.38 85 ARG A N 1
ATOM 660 C CA . ARG A 1 85 ? 4.605 5.508 -7.452 1.00 93.38 85 ARG A CA 1
ATOM 661 C C . ARG A 1 85 ? 4.733 4.089 -8.000 1.00 93.38 85 ARG A C 1
ATOM 663 O O . ARG A 1 85 ? 5.796 3.746 -8.520 1.00 93.38 85 ARG A O 1
ATOM 670 N N . LEU A 1 86 ? 3.698 3.269 -7.851 1.00 94.94 86 LEU A N 1
ATOM 671 C CA . LEU A 1 86 ? 3.656 1.929 -8.429 1.00 94.94 86 LEU A CA 1
ATOM 672 C C . LEU A 1 86 ? 3.564 1.985 -9.955 1.00 94.94 86 LEU A C 1
ATOM 674 O O . LEU A 1 86 ? 4.180 1.151 -10.598 1.00 94.94 86 LEU A O 1
ATOM 678 N N . GLU A 1 87 ? 2.913 3.001 -10.523 1.00 95.31 87 GLU A N 1
ATOM 679 C CA . GLU A 1 87 ? 2.818 3.216 -11.974 1.00 95.31 87 GLU A CA 1
ATOM 680 C C . GLU A 1 87 ? 4.104 3.751 -12.626 1.00 95.31 87 GLU A C 1
ATOM 682 O O . GLU A 1 87 ? 4.201 3.766 -13.851 1.00 95.31 87 GLU A O 1
ATOM 687 N N . ARG A 1 88 ? 5.107 4.187 -11.851 1.00 92.44 88 ARG A N 1
ATOM 688 C CA . ARG A 1 88 ? 6.400 4.608 -12.419 1.00 92.44 88 ARG A CA 1
ATOM 689 C C . ARG A 1 88 ? 7.100 3.429 -13.085 1.00 92.44 88 ARG A C 1
ATOM 691 O O . ARG A 1 88 ? 7.071 2.321 -12.551 1.00 92.44 88 ARG A O 1
ATOM 698 N N . THR A 1 89 ? 7.848 3.682 -14.152 1.00 91.88 89 THR A N 1
ATOM 699 C CA . THR A 1 89 ? 8.643 2.645 -14.813 1.00 91.88 89 THR A CA 1
ATOM 700 C C . THR A 1 89 ? 9.582 1.937 -13.834 1.00 91.88 89 THR A C 1
ATOM 702 O O . THR A 1 89 ? 10.129 2.553 -12.908 1.00 91.88 89 THR A O 1
ATOM 705 N N . ALA A 1 90 ? 9.734 0.626 -13.993 1.00 89.44 90 ALA A N 1
ATOM 706 C CA . ALA A 1 90 ? 10.657 -0.193 -13.217 1.00 89.44 90 ALA A CA 1
ATOM 707 C C . ALA A 1 90 ? 11.559 -0.981 -14.170 1.00 89.44 90 ALA A C 1
ATOM 709 O O . ALA A 1 90 ? 11.074 -1.620 -15.097 1.00 89.44 90 ALA A O 1
ATOM 710 N N . SER A 1 91 ? 12.868 -0.944 -13.921 1.00 86.62 91 SER A N 1
ATOM 711 C CA . SER A 1 91 ? 13.877 -1.596 -14.764 1.00 86.62 91 SER A CA 1
ATOM 712 C C . SER A 1 91 ? 13.997 -3.105 -14.531 1.00 86.62 91 SER A C 1
ATOM 714 O O . SER A 1 91 ? 14.631 -3.796 -15.322 1.00 86.62 91 SER A O 1
ATOM 716 N N . SER A 1 92 ? 13.430 -3.632 -13.441 1.00 90.88 92 SER A N 1
ATOM 717 C CA . SER A 1 92 ? 13.460 -5.061 -13.122 1.00 90.88 92 SER A CA 1
ATOM 718 C C . SER A 1 92 ? 12.298 -5.472 -12.216 1.00 90.88 92 SER A C 1
ATOM 720 O O . SER A 1 92 ? 11.634 -4.625 -11.603 1.00 90.88 92 SER A O 1
ATOM 722 N N . ARG A 1 93 ? 12.077 -6.790 -12.099 1.00 92.19 93 ARG A N 1
ATOM 723 C CA . ARG A 1 93 ? 11.080 -7.363 -11.185 1.00 92.19 93 ARG A CA 1
ATOM 724 C C . ARG A 1 93 ? 11.396 -6.988 -9.743 1.00 92.19 93 ARG A C 1
ATOM 726 O O . ARG A 1 93 ? 10.506 -6.550 -9.031 1.00 92.19 93 ARG A O 1
ATOM 733 N N . GLU A 1 94 ? 12.655 -7.090 -9.335 1.00 90.88 94 GLU A N 1
ATOM 734 C CA . GLU A 1 94 ? 13.112 -6.785 -7.976 1.00 90.88 94 GLU A CA 1
ATOM 735 C C . GLU A 1 94 ? 12.833 -5.323 -7.617 1.00 90.88 94 GLU A C 1
ATOM 737 O O . GLU A 1 94 ? 12.365 -5.027 -6.519 1.00 90.88 94 GLU A O 1
ATOM 742 N N . ALA A 1 95 ? 13.062 -4.401 -8.559 1.00 89.44 95 ALA A N 1
ATOM 743 C CA . ALA A 1 95 ? 12.778 -2.986 -8.356 1.00 89.44 95 ALA A CA 1
ATOM 744 C C . ALA A 1 95 ? 11.276 -2.713 -8.168 1.00 89.44 95 ALA A C 1
ATOM 746 O O . ALA A 1 95 ? 10.905 -1.835 -7.384 1.00 89.44 95 ALA A O 1
ATOM 747 N N . PHE A 1 96 ? 10.412 -3.445 -8.878 1.00 93.75 96 PHE A N 1
ATOM 748 C CA . PHE A 1 96 ? 8.963 -3.334 -8.726 1.00 93.75 96 PHE A CA 1
ATOM 749 C C . PHE A 1 96 ? 8.465 -4.008 -7.441 1.00 93.75 96 PHE A C 1
ATOM 751 O O . PHE A 1 96 ? 7.747 -3.384 -6.658 1.00 93.75 96 PHE A O 1
ATOM 758 N N . ASP A 1 97 ? 8.923 -5.229 -7.167 1.00 93.81 97 ASP A N 1
ATOM 759 C CA . ASP A 1 97 ? 8.611 -5.992 -5.958 1.00 93.81 97 ASP A CA 1
ATOM 760 C C . ASP A 1 97 ? 9.029 -5.217 -4.701 1.00 93.81 97 ASP A C 1
ATOM 762 O O . ASP A 1 97 ? 8.280 -5.173 -3.728 1.00 93.81 97 ASP A O 1
ATOM 766 N N . TRP A 1 98 ? 10.146 -4.486 -4.732 1.00 90.50 98 TRP A N 1
ATOM 767 C CA . TRP A 1 98 ? 10.539 -3.609 -3.628 1.00 90.50 98 TRP A CA 1
ATOM 768 C C . TRP A 1 98 ? 9.512 -2.509 -3.322 1.00 90.50 98 TRP A C 1
ATOM 770 O O . TRP A 1 98 ? 9.338 -2.114 -2.170 1.00 90.50 98 TRP A O 1
ATOM 780 N N . ARG A 1 99 ? 8.793 -1.999 -4.327 1.00 92.62 99 ARG A N 1
ATOM 781 C CA . ARG A 1 99 ? 7.747 -0.983 -4.111 1.00 92.62 99 ARG A CA 1
ATOM 782 C C . ARG A 1 99 ? 6.480 -1.580 -3.501 1.00 92.62 99 ARG A C 1
ATOM 784 O O . ARG A 1 99 ? 5.755 -0.849 -2.825 1.00 92.62 99 ARG A O 1
ATOM 791 N N . LEU A 1 100 ? 6.222 -2.865 -3.750 1.00 94.88 100 LEU A N 1
ATOM 792 C CA . LEU A 1 100 ? 5.061 -3.602 -3.250 1.00 94.88 100 LEU A CA 1
ATOM 793 C C . LEU A 1 100 ? 5.298 -4.173 -1.845 1.00 94.88 100 LEU A C 1
ATOM 795 O O . LEU A 1 100 ? 4.515 -3.934 -0.929 1.00 94.88 100 LEU A O 1
ATOM 799 N N . PHE A 1 101 ? 6.397 -4.900 -1.678 1.00 94.50 101 PHE A N 1
ATOM 800 C CA . PHE A 1 101 ? 6.710 -5.688 -0.482 1.00 94.50 101 PHE A CA 1
ATOM 801 C C . PHE A 1 101 ? 7.749 -5.015 0.422 1.00 94.50 101 PHE A C 1
ATOM 803 O O . PHE A 1 101 ? 8.113 -5.545 1.469 1.00 94.50 101 PHE A O 1
ATOM 810 N N . GLY A 1 102 ? 8.262 -3.853 0.014 1.00 90.81 102 GLY A N 1
ATOM 811 C CA . GLY A 1 102 ? 9.199 -3.082 0.813 1.00 90.81 102 GLY A CA 1
ATOM 812 C C . GLY A 1 102 ? 8.545 -2.380 2.009 1.00 90.81 102 GLY A C 1
ATOM 813 O O . GLY A 1 102 ? 7.322 -2.314 2.139 1.00 90.81 102 GLY A O 1
ATOM 814 N N . PRO A 1 103 ? 9.370 -1.751 2.860 1.00 89.06 103 PRO A N 1
ATOM 815 C CA . PRO A 1 103 ? 8.955 -1.192 4.150 1.00 89.06 103 PRO A CA 1
ATOM 816 C C . PRO A 1 103 ? 8.048 0.041 4.045 1.00 89.06 103 PRO A C 1
ATOM 818 O O . PRO A 1 103 ? 7.535 0.521 5.047 1.00 89.06 103 PRO A O 1
ATOM 821 N N . VAL A 1 104 ? 7.875 0.588 2.841 1.00 89.56 104 VAL A N 1
ATOM 822 C CA . VAL A 1 104 ? 6.959 1.703 2.568 1.00 89.56 104 VAL A CA 1
ATOM 823 C C . VAL A 1 104 ? 5.993 1.319 1.443 1.00 89.56 104 VAL A C 1
ATOM 825 O O . VAL A 1 104 ? 5.586 2.169 0.659 1.00 89.56 104 VAL A O 1
ATOM 828 N N . GLY A 1 105 ? 5.689 0.028 1.296 1.00 93.12 105 GLY A N 1
ATOM 829 C CA . GLY A 1 105 ? 4.760 -0.515 0.304 1.00 93.12 105 GLY A CA 1
ATOM 830 C C . GLY A 1 105 ? 3.321 -0.675 0.821 1.00 93.12 105 GLY A C 1
ATOM 831 O O . GLY A 1 105 ? 3.055 -0.407 1.995 1.00 93.12 105 GLY A O 1
ATOM 832 N N . PRO A 1 106 ? 2.384 -1.127 -0.036 1.00 96.25 106 PRO A N 1
ATOM 833 C CA . PRO A 1 106 ? 1.017 -1.483 0.354 1.00 96.25 106 PRO A CA 1
ATOM 834 C C . PRO A 1 106 ? 0.959 -2.472 1.524 1.00 96.25 106 PRO A C 1
ATOM 836 O O . PRO A 1 106 ? 0.124 -2.304 2.407 1.00 96.25 106 PRO A O 1
ATOM 839 N N . LEU A 1 107 ? 1.846 -3.472 1.559 1.00 95.38 107 LEU A N 1
ATOM 840 C CA . LEU A 1 107 ? 1.831 -4.493 2.610 1.00 95.38 107 LEU A CA 1
ATOM 841 C C . LEU A 1 107 ? 2.268 -3.919 3.959 1.00 95.38 107 LEU A C 1
ATOM 843 O O . LEU A 1 107 ? 1.583 -4.119 4.954 1.00 95.38 107 LEU A O 1
ATOM 847 N N . ALA A 1 108 ? 3.325 -3.102 3.982 1.00 94.56 108 ALA A N 1
ATOM 848 C CA . ALA A 1 108 ? 3.734 -2.395 5.196 1.00 94.56 108 ALA A CA 1
ATOM 849 C C . ALA A 1 108 ? 2.625 -1.462 5.720 1.00 94.56 108 ALA A C 1
ATOM 851 O O . ALA A 1 108 ? 2.431 -1.331 6.928 1.00 94.56 108 ALA A O 1
ATOM 852 N N . LEU A 1 109 ? 1.864 -0.830 4.815 1.00 94.94 109 LEU A N 1
ATOM 853 C CA . LEU A 1 109 ? 0.711 -0.014 5.194 1.00 94.94 109 LEU A CA 1
ATOM 854 C C . LEU A 1 109 ? -0.414 -0.864 5.803 1.00 94.94 109 LEU A C 1
ATOM 856 O O . LEU A 1 109 ? -0.963 -0.482 6.836 1.00 94.94 109 LEU A O 1
ATOM 860 N N . ALA A 1 110 ? -0.724 -2.018 5.208 1.00 95.88 110 ALA A N 1
ATOM 861 C CA . ALA A 1 110 ? -1.703 -2.962 5.740 1.00 95.88 110 ALA A CA 1
ATOM 862 C C . ALA A 1 110 ? -1.307 -3.481 7.131 1.00 95.88 110 ALA A C 1
ATOM 864 O O . ALA A 1 110 ? -2.114 -3.415 8.055 1.00 95.88 110 ALA A O 1
ATOM 865 N N . GLU A 1 111 ? -0.052 -3.896 7.318 1.00 94.44 111 GLU A N 1
ATOM 866 C CA . GLU A 1 111 ? 0.493 -4.297 8.623 1.00 94.44 111 GLU A CA 1
ATOM 867 C C . GLU A 1 111 ? 0.386 -3.170 9.662 1.00 94.44 111 GLU A C 1
ATOM 869 O O . GLU A 1 111 ? 0.044 -3.410 10.822 1.00 94.44 111 GLU A O 1
ATOM 874 N N . GLY A 1 112 ? 0.642 -1.924 9.249 1.00 93.06 112 GLY A N 1
ATOM 875 C CA . GLY A 1 112 ? 0.436 -0.743 10.085 1.00 93.06 112 GLY A CA 1
ATOM 876 C C . GLY A 1 112 ? -1.011 -0.614 10.565 1.00 93.06 112 GLY A C 1
ATOM 877 O O . GLY A 1 112 ? -1.240 -0.370 11.748 1.00 93.06 112 GLY A O 1
ATOM 878 N N . TYR A 1 113 ? -1.987 -0.836 9.682 1.00 93.62 113 TYR A N 1
ATOM 879 C CA . TYR A 1 113 ? -3.406 -0.839 10.047 1.00 93.62 113 TYR A CA 1
ATOM 880 C C . TYR A 1 113 ? -3.788 -2.010 10.952 1.00 93.62 113 TYR A C 1
ATOM 882 O O . TYR A 1 113 ? -4.510 -1.797 11.919 1.00 93.62 113 TYR A O 1
ATOM 890 N N . VAL A 1 114 ? -3.276 -3.219 10.712 1.00 93.88 114 VAL A N 1
ATOM 891 C CA . VAL A 1 114 ? -3.515 -4.368 11.607 1.00 93.88 114 VAL A CA 1
ATOM 892 C C . VAL A 1 114 ? -3.026 -4.074 13.029 1.00 93.88 114 VAL A C 1
ATOM 894 O O . VAL A 1 114 ? -3.681 -4.448 13.998 1.00 93.88 114 VAL A O 1
ATOM 897 N N . ARG A 1 115 ? -1.888 -3.386 13.162 1.00 93.00 115 ARG A N 1
ATOM 898 C CA . ARG A 1 115 ? -1.265 -3.084 14.456 1.00 93.00 115 ARG A CA 1
ATOM 899 C C . ARG A 1 115 ? -1.891 -1.893 15.186 1.00 93.00 115 ARG A C 1
ATOM 901 O O . ARG A 1 115 ? -1.929 -1.900 16.412 1.00 93.00 115 ARG A O 1
ATOM 908 N N . GLU A 1 116 ? -2.293 -0.850 14.459 1.00 91.19 116 GLU A N 1
ATOM 909 C CA . GLU A 1 116 ? -2.592 0.474 15.035 1.00 91.19 116 GLU A CA 1
ATOM 910 C C . GLU A 1 116 ? -4.017 0.982 14.749 1.00 91.19 116 GLU A C 1
ATOM 912 O O . GLU A 1 116 ? -4.353 2.099 15.150 1.00 91.19 116 GLU A O 1
ATOM 917 N N . ALA A 1 117 ? -4.862 0.221 14.046 1.00 88.81 117 ALA A N 1
ATOM 918 C CA . ALA A 1 117 ? -6.268 0.587 13.881 1.00 88.81 117 ALA A CA 1
ATOM 919 C C . ALA A 1 117 ? -6.999 0.615 15.229 1.00 88.81 117 ALA A C 1
ATOM 921 O O . ALA A 1 117 ? -6.755 -0.202 16.116 1.00 88.81 117 ALA A O 1
ATOM 922 N N . SER A 1 118 ? -7.947 1.543 15.357 1.00 86.44 118 SER A N 1
ATOM 923 C CA . SER A 1 118 ? -8.730 1.721 16.585 1.00 86.44 118 SER A CA 1
ATOM 924 C C . SER A 1 118 ? -9.735 0.583 16.790 1.00 86.44 118 SER A C 1
ATOM 926 O O . SER A 1 118 ? -10.138 0.305 17.915 1.00 86.44 118 SER A O 1
ATOM 928 N N . PHE A 1 119 ? -10.155 -0.071 15.703 1.00 87.88 119 PHE A N 1
ATOM 929 C CA . PHE A 1 119 ? -11.045 -1.229 15.718 1.00 87.88 119 PHE A CA 1
ATOM 930 C C . PHE A 1 119 ? -10.825 -2.108 14.478 1.00 87.88 119 PHE A C 1
ATOM 932 O O . PHE A 1 119 ? -10.355 -1.639 13.441 1.00 87.88 119 PHE A O 1
ATOM 939 N N . ALA A 1 120 ? -11.213 -3.385 14.567 1.00 91.06 120 ALA A N 1
ATOM 940 C CA . ALA A 1 120 ? -11.029 -4.388 13.509 1.00 91.06 120 ALA A CA 1
ATOM 941 C C . ALA A 1 120 ? -11.605 -3.956 12.146 1.00 91.06 120 ALA A C 1
ATOM 943 O O . ALA A 1 120 ? -10.996 -4.182 11.100 1.00 91.06 120 ALA A O 1
ATOM 944 N N . GLY A 1 121 ? -12.759 -3.288 12.167 1.00 90.75 121 GLY A N 1
ATOM 945 C CA . GLY A 1 121 ? -13.416 -2.777 10.970 1.00 90.75 121 GLY A CA 1
ATOM 946 C C . GLY A 1 121 ? -12.589 -1.739 10.209 1.00 90.75 121 GLY A C 1
ATOM 947 O O . GLY A 1 121 ? -12.494 -1.821 8.989 1.00 90.75 121 GLY A O 1
ATOM 948 N N . GLU A 1 122 ? -11.930 -0.809 10.910 1.00 91.00 122 GLU A N 1
ATOM 949 C CA . GLU A 1 122 ? -11.049 0.185 10.283 1.00 91.00 122 GLU A CA 1
ATOM 950 C C . GLU A 1 122 ? -9.915 -0.507 9.524 1.00 91.00 122 GLU A C 1
ATOM 952 O O . GLU A 1 122 ? -9.652 -0.165 8.372 1.00 91.00 122 GLU A O 1
ATOM 957 N N . ALA A 1 123 ? -9.279 -1.508 10.140 1.00 93.56 123 ALA A N 1
ATOM 958 C CA . ALA A 1 123 ? -8.223 -2.269 9.488 1.00 93.56 123 ALA A CA 1
ATOM 959 C C . ALA A 1 123 ? -8.747 -3.003 8.244 1.00 93.56 123 ALA A C 1
ATOM 961 O O . ALA A 1 123 ? -8.166 -2.852 7.172 1.00 93.56 123 ALA A O 1
ATOM 962 N N . LYS A 1 124 ? -9.877 -3.722 8.339 1.00 94.75 124 LYS A N 1
ATOM 963 C CA . LYS A 1 124 ? -10.472 -4.415 7.179 1.00 94.75 124 LYS A CA 1
ATOM 964 C C . LYS A 1 124 ? -10.804 -3.461 6.037 1.00 94.75 124 LYS A C 1
ATOM 966 O O . LYS A 1 124 ? -10.425 -3.725 4.899 1.00 94.75 124 LYS A O 1
ATOM 971 N N . PHE A 1 125 ? -11.464 -2.347 6.349 1.00 94.56 125 PHE A N 1
ATOM 972 C CA . PHE A 1 125 ? -11.803 -1.319 5.372 1.00 94.56 125 PHE A CA 1
ATOM 973 C C . PHE A 1 125 ? -10.548 -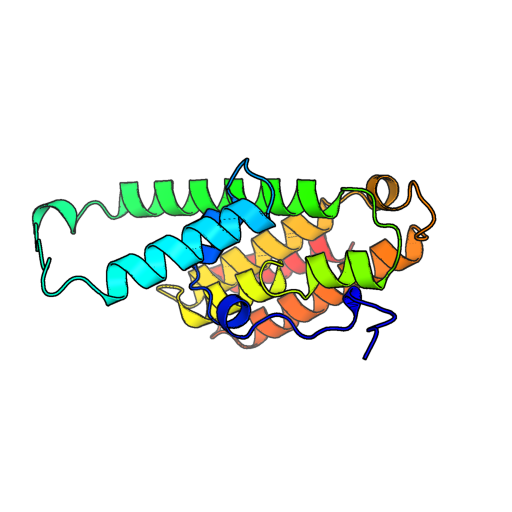0.771 4.681 1.00 94.56 125 PHE A C 1
ATOM 975 O O . PHE A 1 125 ? -10.476 -0.742 3.456 1.00 94.56 125 PHE A O 1
ATOM 982 N N . CYS A 1 126 ? -9.522 -0.396 5.449 1.00 95.12 126 CYS A N 1
ATOM 983 C CA . CYS A 1 126 ? -8.310 0.188 4.879 1.00 95.12 126 CYS A CA 1
ATOM 984 C C . CYS A 1 126 ? -7.524 -0.817 4.029 1.00 95.12 126 CYS A C 1
ATOM 986 O O . CYS A 1 126 ? -7.010 -0.445 2.979 1.00 95.12 126 CYS A O 1
ATOM 988 N N . ILE A 1 127 ? -7.442 -2.086 4.437 1.00 97.06 127 ILE A N 1
ATOM 989 C CA . ILE A 1 127 ? -6.762 -3.125 3.650 1.00 97.06 127 ILE A CA 1
ATOM 990 C C . ILE A 1 127 ? -7.508 -3.389 2.332 1.00 97.06 127 ILE A C 1
ATOM 992 O O . ILE A 1 127 ? -6.864 -3.527 1.289 1.00 97.06 127 ILE A O 1
ATOM 996 N N . ALA A 1 128 ? -8.843 -3.386 2.349 1.00 97.25 128 ALA A N 1
ATOM 997 C CA . ALA A 1 128 ? -9.657 -3.473 1.137 1.00 97.25 128 ALA A CA 1
ATOM 998 C C . ALA A 1 128 ? -9.421 -2.274 0.196 1.00 97.25 128 ALA A C 1
ATOM 1000 O O . ALA A 1 128 ? -9.185 -2.460 -0.998 1.00 97.25 128 ALA A O 1
ATOM 1001 N N . GLU A 1 129 ? -9.369 -1.051 0.729 1.00 97.50 129 GLU A N 1
ATOM 1002 C CA . GLU A 1 129 ? -9.058 0.154 -0.053 1.00 97.50 129 GLU A CA 1
ATOM 1003 C C . GLU A 1 129 ? -7.635 0.130 -0.639 1.00 97.50 129 GLU A C 1
ATOM 1005 O O . GLU A 1 129 ? -7.419 0.570 -1.771 1.00 97.50 129 GLU A O 1
ATOM 1010 N N . ILE A 1 130 ? -6.657 -0.436 0.079 1.00 97.75 130 ILE A N 1
ATOM 1011 C CA . ILE A 1 130 ? -5.311 -0.672 -0.466 1.00 97.75 130 ILE A CA 1
ATOM 1012 C C . ILE A 1 130 ? -5.389 -1.634 -1.658 1.00 97.75 130 ILE A C 1
ATOM 1014 O O . ILE A 1 130 ? -4.779 -1.363 -2.693 1.00 97.75 130 ILE A O 1
ATOM 1018 N N . ALA A 1 131 ? -6.148 -2.728 -1.555 1.00 98.25 131 ALA A N 1
ATOM 1019 C CA . ALA A 1 131 ? -6.307 -3.684 -2.651 1.00 98.25 131 ALA A CA 1
ATOM 1020 C C . ALA A 1 131 ? -6.957 -3.045 -3.892 1.00 98.25 131 ALA A C 1
ATOM 1022 O O . ALA A 1 131 ? -6.467 -3.234 -5.009 1.00 98.25 131 ALA A O 1
ATOM 1023 N N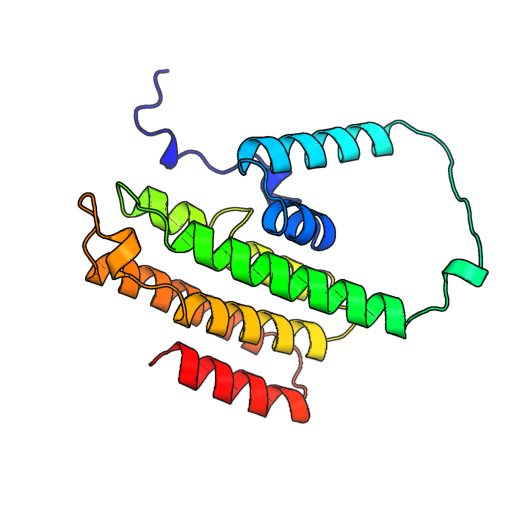 . LEU A 1 132 ? -7.988 -2.215 -3.705 1.00 98.19 132 LEU A N 1
ATOM 1024 C CA . LEU A 1 132 ? -8.604 -1.441 -4.788 1.00 98.19 132 LEU A CA 1
ATOM 1025 C C . LEU A 1 132 ? -7.630 -0.424 -5.401 1.00 98.19 132 LEU A C 1
ATOM 1027 O O . LEU A 1 132 ? -7.602 -0.242 -6.620 1.00 98.19 132 LEU A O 1
ATOM 1031 N N . ALA A 1 133 ? -6.778 0.211 -4.593 1.00 97.38 133 ALA A N 1
ATOM 1032 C CA . ALA A 1 133 ? -5.729 1.087 -5.107 1.00 97.38 133 ALA A CA 1
ATOM 1033 C C . ALA A 1 133 ? -4.715 0.320 -5.978 1.00 97.38 133 ALA A C 1
ATOM 1035 O O . ALA A 1 133 ? -4.317 0.829 -7.027 1.00 97.38 133 ALA A O 1
ATOM 1036 N N . LEU A 1 134 ? -4.344 -0.911 -5.596 1.00 97.88 134 LEU A N 1
ATOM 1037 C CA . LEU A 1 134 ? -3.470 -1.774 -6.403 1.00 97.88 134 LEU A CA 1
ATOM 1038 C C . LEU A 1 134 ? -4.119 -2.189 -7.723 1.00 97.88 134 LEU A C 1
ATOM 1040 O O . LEU A 1 134 ? -3.448 -2.184 -8.752 1.00 97.88 134 LEU A O 1
ATOM 1044 N N . ARG A 1 135 ? -5.421 -2.484 -7.722 1.00 96.88 135 ARG A N 1
ATOM 1045 C CA . ARG A 1 135 ? -6.179 -2.777 -8.947 1.00 96.88 135 ARG A CA 1
ATOM 1046 C C . ARG A 1 135 ? -6.145 -1.624 -9.950 1.00 96.88 135 ARG A C 1
ATOM 1048 O O . ARG A 1 135 ? -6.116 -1.854 -11.155 1.00 96.88 135 ARG A O 1
ATOM 1055 N N . ARG A 1 136 ? -6.127 -0.381 -9.465 1.00 96.75 136 ARG A N 1
ATOM 1056 C CA . ARG A 1 136 ? -6.088 0.827 -10.305 1.00 96.75 136 ARG A CA 1
ATOM 1057 C C . ARG A 1 136 ? -4.703 1.139 -10.879 1.00 96.75 136 ARG A C 1
ATOM 1059 O O . ARG A 1 136 ? -4.602 2.082 -11.662 1.00 96.75 136 ARG A O 1
ATOM 1066 N N . VAL A 1 137 ? -3.656 0.405 -10.490 1.00 96.75 137 VAL A N 1
ATOM 1067 C CA . VAL A 1 137 ? -2.312 0.543 -11.070 1.00 96.75 137 VAL A CA 1
ATOM 1068 C C . VAL A 1 137 ? -2.341 0.024 -12.500 1.00 96.75 137 VAL A C 1
ATOM 1070 O O . VAL A 1 137 ? -2.686 -1.130 -12.734 1.00 96.75 137 VAL A O 1
ATOM 1073 N N . GLN A 1 138 ? -1.944 0.859 -13.456 1.00 95.19 138 GLN A N 1
ATOM 1074 C CA . GLN A 1 138 ? -1.868 0.481 -14.868 1.00 95.19 138 GLN A CA 1
ATOM 1075 C C . GLN A 1 138 ? -0.539 -0.230 -15.180 1.00 95.19 138 GLN A C 1
ATOM 1077 O O . GLN A 1 138 ? 0.502 0.435 -15.206 1.00 95.19 138 GLN A O 1
ATOM 1082 N N . PRO A 1 139 ? -0.530 -1.550 -15.468 1.00 94.00 139 PRO A N 1
ATOM 1083 C CA . PRO A 1 139 ? 0.716 -2.289 -15.690 1.00 94.00 139 PRO A CA 1
ATOM 1084 C C . PRO A 1 139 ? 1.515 -1.783 -16.897 1.00 94.00 139 PRO A C 1
ATOM 1086 O O . PRO A 1 139 ? 2.741 -1.847 -16.900 1.00 94.00 139 PRO A O 1
ATOM 1089 N N . ASP A 1 140 ? 0.824 -1.231 -17.895 1.00 92.62 140 ASP A N 1
ATOM 1090 C CA . ASP A 1 140 ? 1.428 -0.716 -19.126 1.00 92.62 140 ASP A CA 1
ATOM 1091 C C . ASP A 1 140 ? 2.335 0.499 -18.876 1.00 92.62 140 ASP A C 1
ATOM 1093 O O . ASP A 1 140 ? 3.351 0.654 -19.547 1.00 92.62 140 ASP A O 1
ATOM 1097 N N . LYS A 1 141 ? 2.039 1.319 -17.856 1.00 92.69 141 LYS A N 1
ATOM 1098 C CA . LYS A 1 141 ? 2.908 2.441 -17.456 1.00 92.69 141 LYS A CA 1
ATOM 1099 C C . LYS A 1 141 ? 4.209 1.977 -16.802 1.00 92.69 141 LYS A C 1
ATOM 1101 O O . LYS A 1 141 ? 5.229 2.653 -16.895 1.00 92.69 141 LYS A O 1
ATOM 1106 N N . VAL A 1 142 ? 4.181 0.817 -16.151 1.00 90.19 142 VAL A N 1
ATOM 1107 C CA . VAL A 1 142 ? 5.350 0.237 -15.478 1.00 90.19 142 VAL A CA 1
ATOM 1108 C C . VAL A 1 142 ? 6.270 -0.457 -16.483 1.00 90.19 142 VAL A C 1
ATOM 1110 O O . VAL A 1 142 ? 7.489 -0.428 -16.320 1.00 90.19 142 VAL A O 1
ATOM 1113 N N . ALA A 1 143 ? 5.685 -1.061 -17.521 1.00 86.00 143 ALA A N 1
ATOM 1114 C CA . ALA A 1 143 ? 6.354 -1.944 -18.474 1.00 86.00 143 ALA A CA 1
ATOM 1115 C C . ALA A 1 143 ? 7.202 -1.238 -19.556 1.00 86.00 143 ALA A C 1
ATOM 1117 O O . ALA A 1 143 ? 7.752 -1.909 -20.428 1.00 86.00 143 ALA A O 1
ATOM 1118 N N . VAL A 1 144 ? 7.321 0.094 -19.511 1.00 76.44 144 VAL A N 1
ATOM 1119 C CA . VAL A 1 144 ? 7.911 0.915 -20.589 1.00 76.44 144 VAL A CA 1
ATOM 1120 C C . VAL A 1 144 ? 9.395 0.601 -20.865 1.00 76.44 144 VAL A C 1
ATOM 1122 O O . VAL A 1 144 ? 9.798 0.651 -22.021 1.00 76.44 144 VAL A O 1
ATOM 1125 N N . ASP A 1 145 ? 10.181 0.184 -19.860 1.00 70.25 145 ASP A N 1
ATOM 1126 C CA . ASP A 1 145 ? 11.646 -0.004 -19.977 1.00 70.25 145 ASP A CA 1
ATOM 1127 C C . ASP A 1 145 ? 12.129 -1.446 -19.690 1.00 70.25 145 ASP A C 1
ATOM 1129 O O . ASP A 1 145 ? 13.193 -1.660 -19.109 1.00 70.25 145 ASP A O 1
ATOM 1133 N N . GLY A 1 146 ? 11.357 -2.464 -20.091 1.00 73.25 146 GLY A N 1
ATOM 1134 C CA . GLY A 1 146 ? 11.850 -3.853 -20.168 1.00 73.25 146 GLY A CA 1
ATOM 1135 C C . GLY A 1 146 ? 11.327 -4.837 -19.117 1.00 73.25 146 GLY A C 1
ATOM 1136 O O . GLY A 1 146 ? 11.602 -6.032 -19.225 1.00 73.25 146 GLY A O 1
ATOM 1137 N N . LEU A 1 147 ? 10.524 -4.396 -18.145 1.00 89.25 147 LEU A N 1
ATOM 1138 C CA . LEU A 1 147 ? 9.766 -5.309 -17.283 1.00 89.25 147 LEU A CA 1
ATOM 1139 C C . LEU A 1 147 ? 8.474 -5.743 -17.999 1.00 89.25 147 LEU A C 1
ATOM 1141 O O . LEU A 1 147 ? 7.637 -4.887 -18.281 1.00 89.25 147 LEU A O 1
ATOM 1145 N N . PRO A 1 148 ? 8.245 -7.040 -18.281 1.00 92.50 148 PRO A N 1
ATOM 1146 C CA . PRO A 1 148 ? 7.041 -7.445 -18.995 1.00 92.50 148 PRO A CA 1
ATOM 1147 C C . PRO A 1 148 ? 5.771 -7.131 -18.200 1.00 92.50 148 PRO A C 1
ATOM 1149 O O . PRO A 1 148 ? 5.686 -7.395 -16.999 1.00 92.50 148 PRO A O 1
ATOM 1152 N N . ARG A 1 149 ? 4.737 -6.657 -18.901 1.00 95.19 149 ARG A N 1
ATOM 1153 C CA . ARG A 1 149 ? 3.403 -6.379 -18.343 1.00 95.19 149 ARG A CA 1
ATOM 1154 C C . ARG A 1 149 ? 2.843 -7.547 -17.521 1.00 95.19 149 ARG A C 1
ATOM 1156 O O . ARG A 1 149 ? 2.216 -7.333 -16.487 1.00 95.19 149 ARG A O 1
ATOM 1163 N N . SER A 1 150 ? 3.067 -8.782 -17.976 1.00 94.75 150 SER A N 1
ATOM 1164 C CA . SER A 1 150 ? 2.642 -10.000 -17.277 1.00 94.75 150 SER A CA 1
ATOM 1165 C C . SER A 1 150 ? 3.306 -10.153 -15.909 1.00 94.75 150 SER A C 1
ATOM 1167 O O . SER A 1 150 ? 2.623 -10.513 -14.956 1.00 94.75 150 SER A O 1
ATOM 1169 N N . VAL A 1 151 ? 4.593 -9.812 -15.785 1.00 94.81 151 VAL A N 1
ATOM 1170 C CA . VAL A 1 151 ? 5.323 -9.855 -14.509 1.00 94.81 151 VAL A CA 1
ATOM 1171 C C . VAL A 1 151 ? 4.777 -8.805 -13.544 1.00 94.81 151 VAL A C 1
ATOM 1173 O O . VAL A 1 151 ? 4.541 -9.109 -12.379 1.00 94.81 151 VAL A O 1
ATOM 1176 N N . VAL A 1 152 ? 4.499 -7.591 -14.030 1.00 95.50 152 VAL A N 1
ATOM 1177 C CA . VAL A 1 152 ? 3.866 -6.532 -13.222 1.00 95.50 152 VAL A CA 1
ATOM 1178 C C . VAL A 1 152 ? 2.498 -6.987 -12.707 1.00 95.50 152 VAL A C 1
ATOM 1180 O O . VAL A 1 152 ? 2.209 -6.866 -11.516 1.00 95.50 152 VAL A O 1
ATOM 1183 N N . ALA A 1 153 ? 1.668 -7.552 -13.589 1.00 95.81 153 ALA A N 1
ATOM 1184 C CA . ALA A 1 153 ? 0.343 -8.056 -13.237 1.00 95.81 153 ALA A CA 1
ATOM 1185 C C . ALA A 1 153 ? 0.405 -9.218 -12.230 1.00 95.81 153 ALA A C 1
ATOM 1187 O O . ALA A 1 153 ? -0.384 -9.255 -11.286 1.00 95.81 153 ALA A O 1
ATOM 1188 N N . GLU A 1 154 ? 1.358 -10.140 -12.385 1.00 96.44 154 GLU A N 1
ATOM 1189 C CA . GLU A 1 154 ? 1.586 -11.239 -11.442 1.00 96.44 154 GLU A CA 1
ATOM 1190 C C . GLU A 1 154 ? 1.989 -10.714 -10.056 1.00 96.44 154 GLU A C 1
ATOM 1192 O O . GLU A 1 154 ? 1.407 -11.126 -9.049 1.00 96.44 154 GLU A O 1
ATOM 1197 N N . SER A 1 155 ? 2.926 -9.763 -9.992 1.00 96.62 155 SER A N 1
ATOM 1198 C CA . SER A 1 155 ? 3.357 -9.151 -8.731 1.00 96.62 155 SER A CA 1
ATOM 1199 C C . SER A 1 155 ? 2.222 -8.387 -8.036 1.00 96.62 155 SER A C 1
ATOM 1201 O O . SER A 1 155 ? 2.052 -8.522 -6.822 1.00 96.62 155 SER A O 1
ATOM 1203 N N . LEU A 1 156 ? 1.389 -7.651 -8.785 1.00 97.62 156 LEU A N 1
ATOM 1204 C CA . LEU A 1 156 ? 0.189 -6.996 -8.243 1.00 97.62 156 LEU A CA 1
ATOM 1205 C C . LEU A 1 156 ? -0.816 -8.018 -7.700 1.00 97.62 156 LEU A C 1
ATOM 1207 O O . LEU A 1 156 ? -1.284 -7.878 -6.570 1.00 97.62 156 LEU A O 1
ATOM 1211 N N . LYS A 1 157 ? -1.103 -9.082 -8.459 1.00 97.56 157 LYS A N 1
ATOM 1212 C CA . LYS A 1 157 ? -2.005 -10.160 -8.030 1.00 97.56 157 LYS A CA 1
ATOM 1213 C C . LYS A 1 157 ? -1.506 -10.832 -6.751 1.00 97.56 157 LYS A C 1
ATOM 1215 O O . LYS A 1 157 ? -2.297 -11.081 -5.843 1.00 97.56 157 LYS A O 1
ATOM 1220 N N . LYS A 1 158 ? -0.197 -11.085 -6.652 1.00 97.75 158 LYS A N 1
ATOM 1221 C CA . LYS A 1 158 ? 0.435 -11.631 -5.445 1.00 97.75 158 LYS A CA 1
ATOM 1222 C C . LYS A 1 158 ? 0.259 -10.699 -4.244 1.00 97.75 158 LYS A C 1
ATOM 1224 O O . LYS A 1 158 ? -0.096 -11.170 -3.169 1.00 97.75 158 LYS A O 1
ATOM 1229 N N . ALA A 1 159 ? 0.464 -9.394 -4.422 1.00 97.94 159 ALA A N 1
ATOM 1230 C CA . ALA A 1 159 ? 0.257 -8.414 -3.357 1.00 97.94 159 ALA A CA 1
ATOM 1231 C C . ALA A 1 159 ? -1.212 -8.358 -2.899 1.00 97.94 159 ALA A C 1
ATOM 1233 O O . ALA A 1 159 ? -1.477 -8.390 -1.702 1.00 97.94 159 ALA A O 1
ATOM 1234 N N . ILE A 1 160 ? -2.171 -8.355 -3.832 1.00 98.38 160 ILE A N 1
ATOM 1235 C CA . ILE A 1 160 ? -3.613 -8.377 -3.522 1.00 98.38 160 ILE A CA 1
ATOM 1236 C C . ILE A 1 160 ? -3.999 -9.652 -2.766 1.00 98.38 160 ILE A C 1
ATOM 1238 O O . ILE A 1 160 ? -4.780 -9.597 -1.819 1.00 98.38 160 ILE A O 1
ATOM 1242 N N . GLN A 1 161 ? -3.428 -10.796 -3.146 1.00 97.88 161 GLN A N 1
ATOM 1243 C CA . GLN A 1 161 ? -3.661 -12.054 -2.446 1.00 97.88 161 GLN A CA 1
ATOM 1244 C C . GLN A 1 161 ? -3.143 -12.010 -1.000 1.00 97.88 161 GLN A C 1
ATOM 1246 O O . GLN A 1 161 ? -3.875 -12.393 -0.091 1.00 97.88 161 GLN A O 1
ATOM 1251 N N . GLN A 1 162 ? -1.943 -11.472 -0.769 1.00 97.75 162 GLN A N 1
ATOM 1252 C CA . GLN A 1 162 ? -1.411 -11.298 0.588 1.00 97.75 162 GLN A CA 1
ATOM 1253 C C . GLN A 1 162 ? -2.263 -10.333 1.425 1.00 97.75 162 GLN A C 1
ATOM 1255 O O . GLN A 1 162 ? -2.533 -10.606 2.590 1.00 97.75 162 GLN A O 1
ATOM 1260 N N . LEU A 1 163 ? -2.757 -9.240 0.834 1.00 98.00 163 LEU A N 1
ATOM 1261 C CA . LEU A 1 163 ? -3.678 -8.325 1.520 1.00 98.00 163 LEU A CA 1
ATOM 1262 C C . LEU A 1 163 ? -4.976 -9.029 1.938 1.00 98.00 163 LEU A C 1
ATOM 1264 O O . LEU A 1 163 ? -5.467 -8.801 3.042 1.00 98.00 163 LEU A O 1
ATOM 1268 N N . ALA A 1 164 ? -5.517 -9.904 1.087 1.00 97.06 164 ALA A N 1
ATOM 1269 C CA . ALA A 1 164 ? -6.705 -10.685 1.419 1.00 97.06 164 ALA A CA 1
ATOM 1270 C C . ALA A 1 164 ? -6.444 -11.674 2.566 1.00 97.06 164 ALA A C 1
ATOM 1272 O O . ALA A 1 164 ? -7.294 -11.842 3.440 1.00 97.06 164 ALA A O 1
ATOM 1273 N N . GLU A 1 165 ? -5.266 -12.299 2.590 1.00 96.31 165 GLU A N 1
ATOM 1274 C CA . GLU A 1 165 ? -4.843 -13.182 3.680 1.00 96.31 165 GLU A CA 1
ATOM 1275 C C . GLU A 1 165 ? -4.689 -12.422 5.001 1.00 96.31 165 GLU A C 1
ATOM 1277 O O . GLU A 1 165 ? -5.143 -12.910 6.033 1.00 96.31 165 GLU A O 1
ATOM 1282 N N . GLU A 1 166 ? -4.116 -11.215 4.987 1.00 95.25 166 GLU A N 1
ATOM 1283 C CA . GLU A 1 166 ? -4.053 -10.365 6.181 1.00 95.25 166 GLU A CA 1
ATOM 1284 C C . GLU A 1 166 ? -5.447 -9.933 6.651 1.00 95.25 166 GLU A C 1
ATOM 1286 O O . GLU A 1 166 ? -5.759 -10.030 7.838 1.00 95.25 166 GLU A O 1
ATOM 1291 N N . ALA A 1 167 ? -6.329 -9.529 5.732 1.00 95.25 167 ALA A N 1
ATOM 1292 C CA . ALA A 1 167 ? -7.698 -9.142 6.071 1.00 95.25 167 ALA A CA 1
ATOM 1293 C C . ALA A 1 167 ? -8.507 -10.298 6.687 1.00 95.25 167 ALA A C 1
ATOM 1295 O O . ALA A 1 167 ? -9.315 -10.073 7.593 1.00 95.25 167 ALA A O 1
ATOM 1296 N N . ALA A 1 168 ? -8.272 -11.535 6.236 1.00 94.38 168 ALA A N 1
ATOM 1297 C CA . ALA A 1 168 ? -8.940 -12.730 6.748 1.00 94.38 168 ALA A CA 1
ATOM 1298 C C . ALA A 1 168 ? -8.541 -13.086 8.193 1.00 94.38 168 ALA A C 1
ATOM 1300 O O . ALA A 1 168 ? -9.323 -13.718 8.901 1.00 94.38 168 ALA A O 1
ATOM 1301 N N . LYS A 1 169 ? -7.354 -12.666 8.651 1.00 94.75 169 LYS A N 1
ATOM 1302 C CA . LYS A 1 169 ? -6.890 -12.877 10.037 1.00 94.75 169 LYS A CA 1
ATOM 1303 C C . LYS A 1 169 ? -7.557 -11.930 11.035 1.00 94.75 169 LYS A C 1
ATOM 1305 O O . LYS A 1 169 ? -7.523 -12.181 12.238 1.00 94.75 169 LYS A O 1
ATOM 1310 N N . ILE A 1 170 ? -8.137 -10.829 10.559 1.00 94.50 170 ILE A N 1
ATOM 1311 C CA . ILE A 1 170 ? -8.783 -9.831 11.411 1.00 94.50 170 ILE A CA 1
ATOM 1312 C C . ILE A 1 170 ? -10.153 -10.351 11.855 1.00 94.50 170 ILE A C 1
ATOM 1314 O O . ILE A 1 170 ? -10.907 -10.914 11.057 1.00 94.50 170 ILE A O 1
ATOM 1318 N N . HIS A 1 171 ? -10.494 -10.106 13.125 1.00 92.81 171 HIS A N 1
ATOM 1319 C CA . HIS A 1 171 ? -11.780 -10.486 13.708 1.00 92.81 171 HIS A CA 1
ATOM 1320 C C . HIS A 1 171 ? -12.961 -10.116 12.783 1.00 92.81 171 HIS A C 1
ATOM 1322 O O . HIS A 1 171 ? -12.969 -9.001 12.251 1.00 92.81 171 HIS A O 1
ATOM 1328 N N . PRO A 1 172 ? -13.930 -11.025 12.553 1.00 91.88 172 PRO A N 1
ATOM 1329 C CA . PRO A 1 172 ? -15.099 -10.762 11.715 1.00 91.88 172 PRO A CA 1
ATOM 1330 C C . PRO A 1 172 ? -15.858 -9.499 12.126 1.00 91.88 172 PRO A C 1
ATOM 1332 O O . PRO A 1 172 ? -16.084 -9.251 13.308 1.00 91.88 172 PRO A O 1
ATOM 1335 N N . VAL A 1 173 ? -16.261 -8.708 11.136 1.00 92.38 173 VAL A N 1
ATOM 1336 C CA . VAL A 1 173 ? -17.101 -7.519 11.308 1.00 92.38 173 VAL A CA 1
ATOM 1337 C C . VAL A 1 173 ? -18.153 -7.573 10.201 1.00 92.38 173 VAL A C 1
ATOM 1339 O O . VAL A 1 173 ? -17.882 -7.087 9.104 1.00 92.38 173 VAL A O 1
ATOM 1342 N N . PRO A 1 174 ? -19.339 -8.166 10.442 1.00 88.31 174 PRO A N 1
ATOM 1343 C CA . PRO A 1 174 ? -20.262 -8.584 9.381 1.00 88.31 174 PRO A CA 1
ATOM 1344 C C . PRO A 1 174 ? -20.596 -7.504 8.341 1.00 88.31 174 PRO A C 1
ATOM 1346 O O . PRO A 1 174 ? -20.648 -7.781 7.144 1.00 88.31 174 PRO A O 1
ATOM 1349 N N . GLU A 1 175 ? -20.775 -6.260 8.787 1.00 86.50 175 GLU A N 1
ATOM 1350 C CA . GLU A 1 175 ? -21.092 -5.115 7.924 1.00 86.50 175 GLU A CA 1
ATOM 1351 C C . GLU A 1 175 ? -19.959 -4.784 6.940 1.00 86.50 175 GLU A C 1
ATOM 1353 O O . GLU A 1 175 ? -20.216 -4.444 5.783 1.00 86.50 175 GLU A O 1
ATOM 1358 N N . LEU A 1 176 ? -18.706 -4.919 7.384 1.00 92.31 176 LEU A N 1
ATOM 1359 C CA . LEU A 1 176 ? -17.507 -4.607 6.604 1.00 92.31 176 LEU A CA 1
ATOM 1360 C C . LEU A 1 176 ? -16.912 -5.831 5.913 1.00 92.31 176 LEU A C 1
ATOM 1362 O O . LEU A 1 176 ? -16.205 -5.669 4.924 1.00 92.31 176 LEU A O 1
ATOM 1366 N N . ASP A 1 177 ? -17.226 -7.039 6.374 1.00 92.12 177 ASP A N 1
ATOM 1367 C CA . ASP A 1 177 ? -16.796 -8.284 5.739 1.00 92.12 177 ASP A CA 1
ATOM 1368 C C . ASP A 1 177 ? -17.374 -8.399 4.330 1.00 92.12 177 ASP A C 1
ATOM 1370 O O . ASP A 1 177 ? -16.652 -8.747 3.399 1.00 92.12 177 ASP A O 1
ATOM 1374 N N . ARG A 1 178 ? -18.651 -8.034 4.145 1.00 93.88 178 ARG A N 1
ATOM 1375 C CA . ARG A 1 178 ? -19.265 -7.979 2.811 1.00 93.88 178 ARG A CA 1
ATOM 1376 C C . ARG A 1 178 ? -18.516 -7.007 1.902 1.00 93.88 178 ARG A C 1
ATOM 1378 O O . ARG A 1 178 ? -18.076 -7.400 0.831 1.00 93.88 178 ARG A O 1
ATOM 1385 N N . TYR A 1 179 ? -18.317 -5.774 2.367 1.00 95.50 179 TYR A N 1
ATOM 1386 C CA . TYR A 1 179 ? -17.601 -4.758 1.599 1.00 95.50 179 TYR A CA 1
ATOM 1387 C C . TYR A 1 179 ? -16.168 -5.199 1.255 1.00 95.50 179 TYR A C 1
ATOM 1389 O O . TYR A 1 179 ? -15.752 -5.079 0.107 1.00 95.50 179 TYR A O 1
ATOM 1397 N N . ALA A 1 180 ? -15.423 -5.752 2.216 1.00 95.12 180 ALA A N 1
ATOM 1398 C CA . ALA A 1 180 ? -14.065 -6.227 1.980 1.00 95.1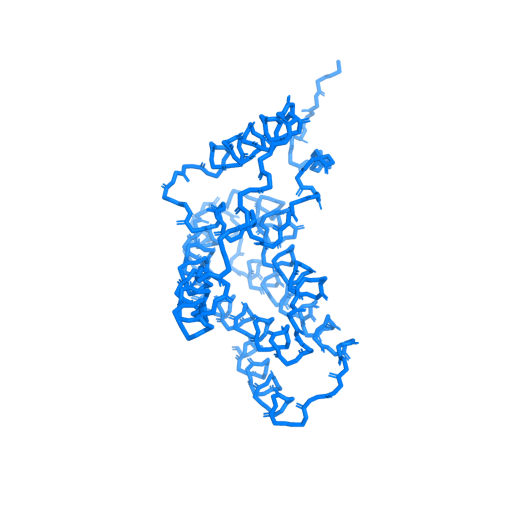2 180 ALA A CA 1
ATOM 1399 C C . ALA A 1 180 ? -14.045 -7.369 0.954 1.00 95.12 180 ALA A C 1
ATOM 1401 O O . ALA A 1 180 ? -13.216 -7.360 0.047 1.00 95.12 180 ALA A O 1
ATOM 1402 N N . ASN A 1 181 ? -14.974 -8.324 1.052 1.00 95.06 181 ASN A N 1
ATOM 1403 C CA . ASN A 1 181 ? -15.090 -9.420 0.092 1.00 95.06 181 ASN A CA 1
ATOM 1404 C C . ASN A 1 181 ? -15.383 -8.913 -1.325 1.00 95.06 181 ASN A C 1
ATOM 1406 O O . ASN A 1 181 ? -14.719 -9.354 -2.264 1.00 95.06 181 ASN A O 1
ATOM 1410 N N . ASP A 1 182 ? -16.311 -7.964 -1.468 1.00 96.50 182 ASP A N 1
ATOM 1411 C CA . ASP A 1 182 ? -16.648 -7.346 -2.754 1.00 96.50 182 ASP A CA 1
ATOM 1412 C C . ASP A 1 182 ? -15.437 -6.599 -3.333 1.00 96.50 182 ASP A C 1
ATOM 1414 O O . ASP A 1 182 ? -15.062 -6.810 -4.487 1.00 96.50 182 ASP A O 1
ATOM 1418 N N . ALA A 1 183 ? -14.750 -5.808 -2.505 1.00 97.19 183 ALA A N 1
ATOM 1419 C CA . ALA A 1 183 ? -13.548 -5.077 -2.894 1.00 97.19 183 ALA A CA 1
ATOM 1420 C C . ALA A 1 183 ? -12.410 -6.011 -3.341 1.00 97.19 183 ALA A C 1
ATOM 1422 O O . ALA A 1 183 ? -11.749 -5.755 -4.346 1.00 97.19 183 ALA A O 1
ATOM 1423 N N . PHE A 1 184 ? -12.183 -7.129 -2.642 1.00 97.69 184 PHE A N 1
ATOM 1424 C CA . PHE A 1 184 ? -11.186 -8.120 -3.055 1.00 97.69 184 PHE A CA 1
ATOM 1425 C C . PHE A 1 184 ? -11.608 -8.907 -4.297 1.00 97.69 184 PHE A C 1
ATOM 1427 O O . PHE A 1 184 ? -10.744 -9.316 -5.075 1.00 97.69 184 PHE A O 1
ATOM 1434 N N . ALA A 1 185 ? -12.904 -9.149 -4.494 1.00 96.62 185 ALA A N 1
ATOM 1435 C CA . ALA A 1 185 ? -13.409 -9.757 -5.718 1.00 96.62 185 ALA A CA 1
ATOM 1436 C C . ALA A 1 185 ? -13.180 -8.829 -6.919 1.00 96.62 185 ALA A C 1
ATOM 1438 O O . ALA A 1 185 ? -12.681 -9.290 -7.943 1.00 96.62 185 ALA A O 1
ATOM 1439 N N . GLU A 1 186 ? -13.458 -7.532 -6.773 1.00 97.25 186 GLU A N 1
ATOM 1440 C CA . GLU A 1 186 ? -13.164 -6.510 -7.783 1.00 97.25 186 GLU A CA 1
ATOM 1441 C C . GLU A 1 186 ? -11.657 -6.392 -8.044 1.00 97.25 186 GLU A C 1
ATOM 1443 O O . GLU A 1 186 ? -11.218 -6.384 -9.193 1.00 97.25 186 GLU A O 1
ATOM 1448 N N . ALA A 1 187 ? -10.841 -6.360 -6.987 1.00 95.94 187 ALA A N 1
ATOM 1449 C CA . ALA A 1 187 ? -9.402 -6.169 -7.116 1.00 95.94 187 ALA A CA 1
ATOM 1450 C C . ALA A 1 187 ? -8.688 -7.320 -7.849 1.00 95.94 187 ALA A C 1
ATOM 1452 O O . ALA A 1 187 ? -7.613 -7.114 -8.411 1.00 95.94 187 ALA A O 1
ATOM 1453 N N . ARG A 1 188 ? -9.264 -8.529 -7.842 1.00 92.69 188 ARG A N 1
ATOM 1454 C CA . ARG A 1 188 ? -8.707 -9.725 -8.501 1.00 92.69 188 ARG A CA 1
ATOM 1455 C C . ARG A 1 188 ? -9.073 -9.860 -9.983 1.00 92.69 188 ARG A C 1
ATOM 1457 O O . ARG A 1 188 ? -8.479 -10.714 -10.648 1.00 92.69 188 ARG A O 1
ATOM 1464 N N . GLN A 1 189 ? -10.053 -9.095 -10.465 1.00 85.06 189 GLN A N 1
ATOM 1465 C CA . GLN A 1 189 ? -10.397 -9.000 -11.894 1.00 85.06 189 GLN A CA 1
ATOM 1466 C C . GLN A 1 189 ? -9.332 -8.195 -12.648 1.00 85.06 189 GLN A C 1
ATOM 1468 O O . GLN A 1 189 ? -9.372 -8.109 -13.896 1.00 85.06 189 GLN A O 1
#

Sequence (189 aa):
MNVSNPAALPPPQELRSLTLEELLQVLSSTRPLPQAVAEVLARRKGKKGAPGDAELDPLKRFDSQSFLLRRTKRLSTALERLRERLERTASSREAFDWRLFGPVGPLALAEGYVREASFAGEAKFCIAEIALALRRVQPDKVAVDGLPRSVVAESLKKAIQQLAEEAAKIHPVPELDRYANDAFAEARQ